Protein AF-A0A8S3QNL4-F1 (afdb_monomer)

Organism: Mytilus edulis (NCBI:txid6550)

Sequence (209 aa):
MQGTHIPGYERLGTTCQPNDDDDPDFLAEEILPTELISPKSIQLNLSSTSKSHRRCTVCQKNSSNRHRQVVVPHEARTQAFIDKCIVIPANSRCCPNHLLGNYFTQESISKIPEVNNTTLFNRSDITDLLDRVRGTLTLNGKLNFDCAHSLSEEDYQRLTGLTRNQFEAVANTVTDLRKSEIRSVKTCLAILLVKLRTGLSNSILATCC

Structure (mmCIF, N/CA/C/O backbone):
data_AF-A0A8S3QNL4-F1
#
_entry.id   AF-A0A8S3QNL4-F1
#
loop_
_atom_site.group_PDB
_atom_site.id
_atom_site.type_symbol
_atom_site.label_atom_id
_atom_site.label_alt_id
_atom_site.label_comp_id
_atom_site.label_asym_id
_atom_site.label_entity_id
_atom_site.label_seq_id
_atom_site.pdbx_PDB_ins_code
_atom_site.Cartn_x
_atom_site.Cartn_y
_atom_site.Cartn_z
_atom_site.occupancy
_atom_site.B_iso_or_equiv
_atom_site.auth_seq_id
_atom_site.auth_comp_id
_atom_site.auth_asym_id
_atom_site.auth_atom_id
_atom_site.pdbx_PDB_model_num
ATOM 1 N N . MET A 1 1 ? -60.052 28.608 -1.836 1.00 40.47 1 MET A N 1
ATOM 2 C CA . MET A 1 1 ? -58.725 29.186 -1.542 1.00 40.47 1 MET A CA 1
ATOM 3 C C . MET A 1 1 ? -58.035 29.423 -2.868 1.00 40.47 1 MET A C 1
ATOM 5 O O . MET A 1 1 ? -57.989 28.510 -3.681 1.00 40.47 1 MET A O 1
ATOM 9 N N . GLN A 1 2 ? -57.694 30.686 -3.117 1.00 32.19 2 GLN A N 1
ATOM 10 C CA . GLN A 1 2 ? -57.302 31.235 -4.411 1.00 32.19 2 GLN A CA 1
ATOM 11 C C . GLN A 1 2 ? -56.001 30.635 -4.957 1.00 32.19 2 GLN A C 1
ATOM 13 O O . GLN A 1 2 ? -55.010 30.541 -4.239 1.00 32.19 2 GLN A O 1
ATOM 18 N N . GLY A 1 3 ? -56.013 30.323 -6.254 1.00 31.44 3 GLY A N 1
ATOM 19 C CA . GLY A 1 3 ? -54.834 30.323 -7.112 1.00 31.44 3 GLY A CA 1
ATOM 20 C C . GLY A 1 3 ? -54.895 31.544 -8.033 1.00 31.44 3 GLY A C 1
ATOM 21 O O . GLY A 1 3 ? -55.807 31.674 -8.843 1.00 31.44 3 GLY A O 1
ATOM 22 N N . THR A 1 4 ? -53.928 32.438 -7.874 1.00 34.25 4 THR A N 1
ATOM 23 C CA . THR A 1 4 ? -53.529 33.538 -8.770 1.00 34.25 4 THR A CA 1
ATOM 24 C C . THR A 1 4 ? -52.009 33.372 -8.893 1.00 34.25 4 THR A C 1
ATOM 26 O O . THR A 1 4 ? -51.382 33.021 -7.902 1.00 34.25 4 THR A O 1
ATOM 29 N N . HIS A 1 5 ? -51.298 33.556 -9.998 1.00 31.92 5 HIS A N 1
ATOM 30 C CA . HIS A 1 5 ? -51.435 34.482 -11.109 1.00 31.92 5 HIS A CA 1
ATOM 31 C C . HIS A 1 5 ? -50.382 34.048 -12.153 1.00 31.92 5 HIS A C 1
ATOM 33 O O . HIS A 1 5 ? -49.293 33.618 -11.774 1.00 31.92 5 HIS A O 1
ATOM 39 N N . ILE A 1 6 ? -50.678 34.187 -13.443 1.00 42.59 6 ILE A N 1
ATOM 40 C CA . ILE A 1 6 ? -49.699 34.110 -14.544 1.00 42.59 6 ILE A CA 1
ATOM 41 C C . ILE A 1 6 ? -49.287 35.554 -14.881 1.00 42.59 6 ILE A C 1
ATOM 43 O O . ILE A 1 6 ? -50.124 36.450 -14.769 1.00 42.59 6 ILE A O 1
ATOM 47 N N . PRO A 1 7 ? -48.061 35.816 -15.344 1.00 44.31 7 PRO A N 1
ATOM 48 C CA . PRO A 1 7 ? -47.923 36.712 -16.496 1.00 44.31 7 PRO A CA 1
ATOM 49 C C . PRO A 1 7 ? -47.015 36.037 -17.541 1.00 44.31 7 PRO A C 1
ATOM 51 O O . PRO A 1 7 ? -46.014 35.427 -17.194 1.00 44.31 7 PRO A O 1
ATOM 54 N N . GLY A 1 8 ? -47.329 35.981 -18.833 1.00 33.44 8 GLY A N 1
ATOM 55 C CA . GLY A 1 8 ? -47.994 36.983 -19.652 1.00 33.44 8 GLY A CA 1
ATOM 56 C C . GLY A 1 8 ? -46.923 37.744 -20.432 1.00 33.44 8 GLY A C 1
ATOM 57 O O . GLY A 1 8 ? -46.406 38.725 -19.917 1.00 33.44 8 GLY A O 1
ATOM 58 N N . TYR A 1 9 ? -46.597 37.288 -21.646 1.00 32.47 9 TYR A N 1
ATOM 59 C CA . TYR A 1 9 ? -45.968 38.117 -22.679 1.00 32.47 9 TYR A CA 1
ATOM 60 C C . TYR A 1 9 ? -46.271 37.565 -24.087 1.00 32.47 9 TYR A C 1
ATOM 62 O O . TYR A 1 9 ? -45.747 36.539 -24.508 1.00 32.47 9 TYR A O 1
ATOM 70 N N . GLU A 1 10 ? -47.242 38.240 -24.703 1.00 35.72 10 GLU A N 1
ATOM 71 C CA . GLU A 1 10 ? -47.389 38.678 -26.101 1.00 35.72 10 GLU A CA 1
ATOM 72 C C . GLU A 1 10 ? -47.184 37.727 -27.300 1.00 35.72 10 GLU A C 1
ATOM 74 O O . GLU A 1 10 ? -46.133 37.147 -27.551 1.00 35.72 10 GLU A O 1
ATOM 79 N N . ARG A 1 11 ? -48.244 37.690 -28.125 1.00 39.56 11 ARG A N 1
ATOM 80 C CA . ARG A 1 11 ? -48.267 37.236 -29.520 1.00 39.56 11 ARG A CA 1
ATOM 81 C C . ARG A 1 11 ? -47.809 38.374 -30.438 1.00 39.56 11 ARG A C 1
ATOM 83 O O . ARG A 1 11 ? -48.413 39.441 -30.401 1.00 39.56 11 ARG A O 1
ATOM 90 N N . LEU A 1 12 ? -46.932 38.074 -31.393 1.00 35.47 12 LEU A N 1
ATOM 91 C CA . LEU A 1 12 ? -47.064 38.601 -32.753 1.00 35.47 12 LEU A CA 1
ATOM 92 C C . LEU A 1 12 ? -47.301 37.414 -33.688 1.00 35.47 12 LEU A C 1
ATOM 94 O O . LEU A 1 12 ? -46.461 36.528 -33.810 1.00 35.47 12 LEU A O 1
ATOM 98 N N . GLY A 1 13 ? -48.472 37.381 -34.320 1.00 37.75 13 GLY A N 1
ATOM 99 C CA . GLY A 1 13 ? -48.670 36.585 -35.527 1.00 37.75 13 GLY A CA 1
ATOM 100 C C . GLY A 1 13 ? -48.216 37.385 -36.743 1.00 37.75 13 GLY A C 1
ATOM 101 O O . GLY A 1 13 ? -48.240 38.611 -36.681 1.00 37.75 13 GLY A O 1
ATOM 102 N N . THR A 1 14 ? -47.841 36.699 -37.826 1.00 33.44 14 THR A N 1
ATOM 103 C CA . THR A 1 14 ? -48.218 37.006 -39.223 1.00 33.44 14 THR A CA 1
ATOM 104 C C . THR A 1 14 ? -47.693 35.887 -40.143 1.00 33.44 14 THR A C 1
ATOM 106 O O . THR A 1 14 ? -46.494 35.703 -40.286 1.00 33.44 14 THR A O 1
ATOM 109 N N . THR A 1 15 ? -48.655 35.118 -40.669 1.00 35.84 15 THR A N 1
ATOM 110 C CA . THR A 1 15 ? -48.761 34.419 -41.973 1.00 35.84 15 THR A CA 1
ATOM 111 C C . THR A 1 15 ? -47.606 33.604 -42.577 1.00 35.84 15 THR A C 1
ATOM 113 O O . THR A 1 15 ? -46.517 34.099 -42.836 1.00 35.84 15 THR A O 1
ATOM 116 N N . CYS A 1 16 ? -47.961 32.372 -42.958 1.00 39.44 16 CYS A N 1
ATOM 117 C CA . CYS A 1 16 ? -47.242 31.459 -43.847 1.00 39.44 16 CYS A CA 1
ATOM 118 C C . CYS A 1 16 ? -47.103 32.006 -45.277 1.00 39.44 16 CYS A C 1
ATOM 120 O O . CYS A 1 16 ? -48.095 32.508 -45.796 1.00 39.44 16 CYS A O 1
ATOM 122 N N . GLN A 1 17 ? -45.974 31.738 -45.943 1.00 42.19 17 GLN A N 1
ATOM 123 C CA . GLN A 1 17 ? -45.917 31.163 -47.299 1.00 42.19 17 GLN A CA 1
ATOM 124 C C . GLN A 1 17 ? -44.588 30.393 -47.493 1.00 42.19 17 GLN A C 1
ATOM 126 O O . GLN A 1 17 ? -43.612 30.721 -46.818 1.00 42.19 17 GLN A O 1
ATOM 131 N N . PRO A 1 18 ? -44.573 29.341 -48.337 1.00 49.84 18 PRO A N 1
ATOM 132 C CA . PRO A 1 18 ? -43.425 28.464 -48.548 1.00 49.84 18 PRO A CA 1
ATOM 133 C C . PRO A 1 18 ? -42.517 29.038 -49.640 1.00 49.84 18 PRO A C 1
ATOM 135 O O . PRO A 1 18 ? -43.004 29.370 -50.718 1.00 49.84 18 PRO A O 1
ATOM 138 N N . ASN A 1 19 ? -41.217 29.128 -49.370 1.00 39.16 19 ASN A N 1
ATOM 139 C CA . ASN A 1 19 ? -40.228 29.323 -50.422 1.00 39.16 19 ASN A CA 1
ATOM 140 C C . ASN A 1 19 ? -39.482 28.003 -50.596 1.00 39.16 19 ASN A C 1
ATOM 142 O O . ASN A 1 19 ? -38.747 27.571 -49.708 1.00 39.16 19 ASN A O 1
ATOM 146 N N . ASP A 1 20 ? -39.777 27.364 -51.724 1.00 50.44 20 ASP A N 1
ATOM 147 C CA . ASP A 1 20 ? -38.944 26.362 -52.368 1.00 50.44 20 ASP A CA 1
ATOM 148 C C . ASP A 1 20 ? -37.652 27.056 -52.812 1.00 50.44 20 ASP A C 1
ATOM 150 O O . ASP A 1 20 ? -37.671 27.792 -53.792 1.00 50.44 20 ASP A O 1
ATOM 154 N N . ASP A 1 21 ? -36.553 26.854 -52.092 1.00 43.91 21 ASP A N 1
ATOM 155 C CA . ASP A 1 21 ? -35.215 27.231 -52.550 1.00 43.91 21 ASP A CA 1
ATOM 156 C C . ASP A 1 21 ? -34.217 26.176 -52.046 1.00 43.91 21 ASP A C 1
ATOM 158 O O . ASP A 1 21 ? -33.868 26.135 -50.869 1.00 43.91 21 ASP A O 1
ATOM 162 N N . ASP A 1 22 ? -33.851 25.284 -52.969 1.00 50.62 22 ASP A N 1
ATOM 163 C CA . ASP A 1 22 ? -32.594 24.535 -53.077 1.00 50.62 22 ASP A CA 1
ATOM 164 C C . ASP A 1 22 ? -31.816 24.258 -51.773 1.00 50.62 22 ASP A C 1
ATOM 166 O O . ASP A 1 22 ? -30.891 24.992 -51.420 1.00 50.62 22 ASP A O 1
ATOM 170 N N . ASP A 1 23 ? -32.093 23.123 -51.121 1.00 45.19 23 ASP A N 1
ATOM 171 C CA . ASP A 1 23 ? -31.130 22.516 -50.195 1.00 45.19 23 ASP A CA 1
ATOM 172 C C . ASP A 1 23 ? -30.100 21.723 -51.022 1.00 45.19 23 ASP A C 1
ATOM 174 O O . ASP A 1 23 ? -30.448 20.697 -51.622 1.00 45.19 23 ASP A O 1
ATOM 178 N N . PRO A 1 24 ? -28.830 22.165 -51.104 1.00 51.19 24 PRO A N 1
ATOM 179 C CA . PRO A 1 24 ? -27.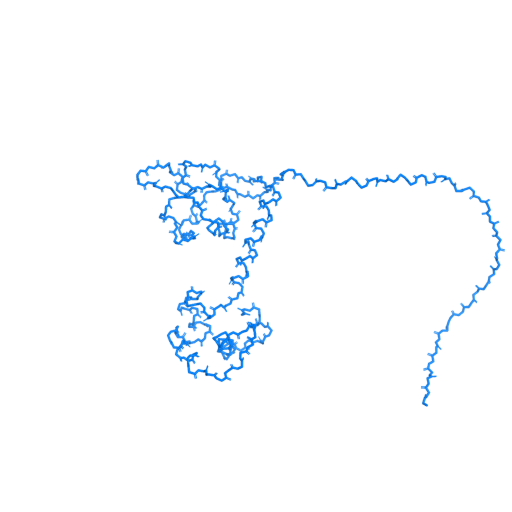796 21.366 -51.724 1.00 51.19 24 PRO A CA 1
ATOM 180 C C . PRO A 1 24 ? -27.553 20.175 -50.807 1.00 51.19 24 PRO A C 1
ATOM 182 O O . PRO A 1 24 ? -27.119 20.353 -49.674 1.00 51.19 24 PRO A O 1
ATOM 185 N N . ASP A 1 25 ? -27.867 18.992 -51.326 1.00 52.81 25 ASP A N 1
ATOM 186 C CA . ASP A 1 25 ? -27.491 17.658 -50.861 1.00 52.81 25 ASP A CA 1
ATOM 187 C C . ASP A 1 25 ? -26.350 17.685 -49.823 1.00 52.81 25 ASP A C 1
ATOM 189 O O . ASP A 1 25 ? -25.164 17.556 -50.146 1.00 52.81 25 ASP A O 1
ATOM 193 N N . PHE A 1 26 ? -26.698 17.908 -48.550 1.00 49.09 26 PHE A N 1
ATOM 194 C CA . PHE A 1 26 ? -25.776 17.703 -47.446 1.00 49.09 26 PHE A CA 1
ATOM 195 C C . PHE A 1 26 ? -25.742 16.198 -47.252 1.00 49.09 26 PHE A C 1
ATOM 197 O O . PHE A 1 26 ? -26.463 15.637 -46.425 1.00 49.09 26 PHE A O 1
ATOM 204 N N . LEU A 1 27 ? -24.922 15.541 -48.072 1.00 54.41 27 LEU A N 1
ATOM 205 C CA . LEU A 1 27 ? -24.462 14.191 -47.819 1.00 54.41 27 LEU A CA 1
ATOM 206 C C . LEU A 1 27 ? -23.763 14.228 -46.461 1.00 54.41 27 LEU A C 1
ATOM 208 O O . LEU A 1 27 ? -22.572 14.523 -46.356 1.00 54.41 27 LEU A O 1
ATOM 212 N N . ALA A 1 28 ? -24.528 13.976 -45.402 1.00 54.50 28 ALA A N 1
ATOM 213 C CA . ALA A 1 28 ? -23.973 13.579 -44.133 1.00 54.50 28 ALA A CA 1
ATOM 214 C C . ALA A 1 28 ? -23.225 12.278 -44.421 1.00 54.50 28 ALA A C 1
ATOM 216 O O . ALA A 1 28 ? -23.834 11.216 -44.534 1.00 54.50 28 ALA A O 1
ATOM 217 N N . GLU A 1 29 ? -21.909 12.370 -44.615 1.00 58.84 29 GLU A N 1
ATOM 218 C CA . GLU A 1 29 ? -21.047 11.206 -44.508 1.00 58.84 29 GLU A CA 1
ATOM 219 C C . GLU A 1 29 ? -21.348 10.594 -43.141 1.00 58.84 29 GLU A C 1
ATOM 221 O O . GLU A 1 29 ? -21.004 11.153 -42.096 1.00 58.84 29 GLU A O 1
ATOM 226 N N . GLU A 1 30 ? -22.056 9.464 -43.141 1.00 56.66 30 GLU A N 1
ATOM 227 C CA . GLU A 1 30 ? -22.114 8.585 -41.988 1.00 56.66 30 GLU A CA 1
ATOM 228 C C . GLU A 1 30 ? -20.671 8.178 -41.697 1.00 56.66 30 GLU A C 1
ATOM 230 O O . GLU A 1 30 ? -20.122 7.250 -42.294 1.00 56.66 30 GLU A O 1
ATOM 235 N N . ILE A 1 31 ? -20.022 8.909 -40.789 1.00 61.47 31 ILE A N 1
ATOM 236 C CA . ILE A 1 31 ? -18.773 8.476 -40.184 1.00 61.47 31 ILE A CA 1
ATOM 237 C C . ILE A 1 31 ? -19.146 7.229 -39.390 1.00 61.47 31 ILE A C 1
ATOM 239 O O . ILE A 1 31 ? -19.596 7.310 -38.244 1.00 61.47 31 ILE A O 1
ATOM 243 N N . LEU A 1 32 ? -19.002 6.068 -40.032 1.00 60.31 32 LEU A N 1
ATOM 244 C CA . LEU A 1 32 ? -19.075 4.768 -39.386 1.00 60.31 32 LEU A CA 1
ATOM 245 C C . LEU A 1 32 ? -18.218 4.869 -38.116 1.00 60.31 32 LEU A C 1
ATOM 247 O O . LEU A 1 32 ? -17.063 5.302 -38.235 1.00 60.31 32 LEU A O 1
ATOM 251 N N . PRO A 1 33 ? -18.733 4.532 -36.916 1.00 57.22 33 PRO A N 1
ATOM 252 C CA . PRO A 1 33 ? -17.941 4.613 -35.703 1.00 57.22 33 PRO A CA 1
ATOM 253 C C . PRO A 1 33 ? -16.702 3.759 -35.925 1.00 57.22 33 PRO A C 1
ATOM 255 O O . PRO A 1 33 ? -16.772 2.531 -35.962 1.00 57.22 33 PRO A O 1
ATOM 258 N N . THR A 1 34 ? -15.561 4.410 -36.145 1.00 61.12 34 THR A N 1
ATOM 259 C CA . THR A 1 34 ? -14.287 3.717 -36.116 1.00 61.12 34 THR A CA 1
ATOM 260 C C . THR A 1 34 ? -14.155 3.322 -34.662 1.00 61.12 34 THR A C 1
ATOM 262 O O . THR A 1 34 ? -13.862 4.174 -33.824 1.00 61.12 34 THR A O 1
ATOM 265 N N . GLU A 1 35 ? -14.519 2.073 -34.360 1.00 65.31 35 GLU A N 1
ATOM 266 C CA . GLU A 1 35 ? -14.339 1.443 -33.059 1.00 65.31 35 GLU A CA 1
ATOM 267 C C . GLU A 1 35 ? -13.009 1.950 -32.500 1.00 65.31 35 GLU A C 1
ATOM 269 O O . GLU A 1 35 ? -11.951 1.732 -33.098 1.00 65.31 35 GLU A O 1
ATOM 274 N N . LEU A 1 36 ? -13.065 2.728 -31.418 1.00 68.62 36 LEU A N 1
ATOM 275 C CA . LEU A 1 36 ? -11.877 3.292 -30.792 1.00 68.62 36 LEU A CA 1
ATOM 276 C C . LEU A 1 36 ? -11.114 2.134 -30.144 1.00 68.62 36 LEU A C 1
ATOM 278 O O . LEU A 1 36 ? -11.275 1.829 -28.963 1.00 68.62 36 LEU A O 1
ATOM 282 N N . ILE A 1 37 ? -10.308 1.438 -30.943 1.00 79.31 37 ILE A N 1
ATOM 283 C CA . ILE A 1 37 ? -9.516 0.302 -30.491 1.00 79.31 37 ILE A CA 1
ATOM 284 C C . ILE A 1 37 ? -8.364 0.859 -29.661 1.00 79.31 37 ILE A C 1
ATOM 286 O O . ILE A 1 37 ? -7.475 1.547 -30.169 1.00 79.31 37 ILE A O 1
ATOM 290 N N . SER A 1 38 ? -8.364 0.547 -28.364 1.00 77.81 38 SER A N 1
ATOM 291 C CA . SER A 1 38 ? -7.250 0.899 -27.488 1.00 77.81 38 SER A CA 1
ATOM 292 C C . SER A 1 38 ? -5.950 0.287 -28.030 1.00 77.81 38 SER A C 1
ATOM 294 O O . SER A 1 38 ? -5.939 -0.911 -28.344 1.00 77.81 38 SER A O 1
ATOM 296 N N . PRO A 1 39 ? -4.847 1.048 -28.111 1.00 86.94 39 PRO A N 1
ATOM 297 C CA . PRO A 1 39 ? -3.573 0.522 -28.585 1.00 86.94 39 PRO A CA 1
ATOM 298 C C . PRO A 1 39 ? -3.098 -0.648 -27.711 1.00 86.94 39 PRO A C 1
ATOM 300 O O . PRO A 1 39 ? -3.375 -0.702 -26.512 1.00 86.94 39 PRO A O 1
ATOM 303 N N . LYS A 1 40 ? -2.337 -1.581 -28.303 1.00 90.62 40 LYS A N 1
ATOM 304 C CA . LYS A 1 40 ? -1.819 -2.779 -27.604 1.00 90.62 40 LYS A CA 1
ATOM 305 C C . LYS A 1 40 ? -1.015 -2.429 -26.346 1.00 90.62 40 LYS A C 1
ATOM 307 O O . LYS A 1 40 ? -1.065 -3.154 -25.355 1.00 90.62 40 LYS A O 1
ATOM 312 N N . SER A 1 41 ? -0.273 -1.328 -26.398 1.00 93.44 41 SER A N 1
ATOM 313 C CA . SER A 1 41 ? 0.449 -0.764 -25.264 1.00 93.44 41 SER A CA 1
ATOM 314 C C . SER A 1 41 ? 0.658 0.731 -25.459 1.00 93.44 41 SER A C 1
ATOM 316 O O . SER A 1 41 ? 0.858 1.177 -26.589 1.00 93.44 41 SER A O 1
ATOM 318 N N . ILE A 1 42 ? 0.693 1.476 -24.362 1.00 93.38 42 ILE A N 1
ATOM 319 C CA . ILE A 1 42 ? 1.085 2.883 -24.317 1.00 93.38 42 ILE A CA 1
ATOM 320 C C . ILE A 1 42 ? 2.391 3.034 -23.538 1.00 93.38 42 ILE A C 1
ATOM 322 O O . ILE A 1 42 ? 2.681 2.256 -22.628 1.00 93.38 42 ILE A O 1
ATOM 326 N N . GLN A 1 43 ? 3.183 4.040 -23.892 1.00 94.69 43 GLN A N 1
ATOM 327 C CA . GLN A 1 43 ? 4.378 4.415 -23.148 1.00 94.69 43 GLN A CA 1
ATOM 328 C C . GLN A 1 43 ? 4.034 5.558 -22.195 1.00 94.69 43 GLN A C 1
ATOM 330 O O . GLN A 1 43 ? 3.527 6.591 -22.624 1.00 94.69 43 GLN A O 1
ATOM 335 N N . LEU A 1 44 ? 4.317 5.372 -20.909 1.00 93.19 44 LEU A N 1
ATOM 336 C CA . LEU A 1 44 ? 4.123 6.381 -19.871 1.00 93.19 44 LEU A CA 1
ATOM 337 C C . LEU A 1 44 ? 5.477 6.851 -19.330 1.00 93.19 44 LEU A C 1
ATOM 339 O O . LEU A 1 44 ? 6.419 6.059 -19.226 1.00 93.19 44 LEU A O 1
ATOM 343 N N . ASN A 1 45 ? 5.551 8.123 -18.936 1.00 94.12 45 ASN A N 1
ATOM 344 C CA . ASN A 1 45 ? 6.715 8.735 -18.281 1.00 94.12 45 ASN A CA 1
ATOM 345 C C . ASN A 1 45 ? 6.756 8.362 -16.793 1.00 94.12 45 ASN A C 1
ATOM 347 O O . ASN A 1 45 ? 6.647 9.212 -15.915 1.00 94.12 45 ASN A O 1
ATOM 351 N N . LEU A 1 46 ? 6.832 7.061 -16.528 1.00 93.50 46 LEU A N 1
ATOM 352 C CA . LEU A 1 46 ? 6.953 6.494 -15.194 1.00 93.50 46 LEU A CA 1
ATOM 353 C C . LEU A 1 46 ? 8.279 5.754 -15.107 1.00 93.50 46 LEU A C 1
ATOM 355 O O . LEU A 1 46 ? 8.543 4.864 -15.930 1.00 93.50 46 LEU A O 1
ATOM 359 N N . SER A 1 47 ? 9.080 6.103 -14.100 1.00 95.25 47 SER A N 1
ATOM 360 C CA . SER A 1 47 ? 10.341 5.428 -13.827 1.00 95.25 47 SER A CA 1
ATOM 361 C C . SER A 1 47 ? 10.098 3.954 -13.513 1.00 95.25 47 SER A C 1
ATOM 363 O O . SER A 1 47 ? 9.151 3.593 -12.812 1.00 95.25 47 SER A O 1
ATOM 365 N N . SER A 1 48 ? 10.956 3.074 -14.019 1.00 95.56 48 SER A N 1
ATOM 366 C CA . SER A 1 48 ? 10.889 1.647 -13.723 1.00 95.56 48 SER A CA 1
ATOM 367 C C . SER A 1 48 ? 12.239 1.023 -13.451 1.00 95.56 48 SER A C 1
ATOM 369 O O . SER A 1 48 ? 13.301 1.492 -13.865 1.00 95.56 48 SER A O 1
ATOM 371 N N . THR A 1 49 ? 12.174 -0.104 -12.758 1.00 95.31 49 THR A N 1
ATOM 372 C CA . THR A 1 49 ? 13.324 -0.980 -12.556 1.00 95.31 49 THR A CA 1
ATOM 373 C C . THR A 1 49 ? 13.579 -1.841 -13.797 1.00 95.31 49 THR A C 1
ATOM 375 O O . THR A 1 49 ? 12.716 -2.016 -14.662 1.00 95.31 49 THR A O 1
ATOM 378 N N . SER A 1 50 ? 14.775 -2.425 -13.900 1.00 89.50 50 SER A N 1
ATOM 379 C CA . SER A 1 50 ? 15.092 -3.324 -15.015 1.00 89.50 50 SER A CA 1
ATOM 380 C C . SER A 1 50 ? 14.215 -4.583 -14.997 1.00 89.50 50 SER A C 1
ATOM 382 O O . SER A 1 50 ? 14.102 -5.234 -13.956 1.00 89.50 50 SER A O 1
ATOM 384 N N . LYS A 1 51 ? 13.712 -5.010 -16.163 1.00 85.56 51 LYS A N 1
ATOM 385 C CA . LYS A 1 51 ? 13.055 -6.315 -16.360 1.00 85.56 51 LYS A CA 1
ATOM 386 C C . LYS A 1 51 ? 14.092 -7.447 -16.338 1.00 85.56 51 LYS A C 1
ATOM 388 O O . LYS A 1 51 ? 14.478 -7.971 -17.378 1.00 85.56 51 LYS A O 1
ATOM 393 N N . SER A 1 52 ? 14.591 -7.807 -15.157 1.00 83.94 52 SER A N 1
ATOM 394 C CA . SER A 1 52 ? 15.541 -8.913 -14.987 1.00 83.94 52 SER A CA 1
ATOM 395 C C . SER A 1 52 ? 14.981 -9.988 -14.067 1.00 83.94 52 SER A C 1
ATOM 397 O O . SER A 1 52 ? 14.517 -9.702 -12.968 1.00 83.94 52 SER A O 1
ATOM 399 N N . HIS A 1 53 ? 15.093 -11.244 -14.500 1.00 83.75 53 HIS A N 1
ATOM 400 C CA . HIS A 1 53 ? 14.781 -12.421 -13.685 1.00 83.75 53 HIS A CA 1
ATOM 401 C C . HIS A 1 53 ? 16.020 -13.001 -12.976 1.00 83.75 53 HIS A C 1
ATOM 403 O O . HIS A 1 53 ? 15.905 -14.019 -12.299 1.00 83.75 53 HIS A O 1
ATOM 409 N N . ARG A 1 54 ? 17.208 -12.400 -13.166 1.00 86.81 54 ARG A N 1
ATOM 410 C CA . ARG A 1 54 ? 18.492 -12.894 -12.623 1.00 86.81 54 ARG A CA 1
ATOM 411 C C . ARG A 1 54 ? 19.086 -11.996 -11.545 1.00 86.81 54 ARG A C 1
ATOM 413 O O . ARG A 1 54 ? 19.918 -12.459 -10.763 1.00 86.81 54 ARG A O 1
ATOM 420 N N . ARG A 1 55 ? 18.689 -10.722 -11.511 1.00 91.88 55 ARG A N 1
ATOM 421 C CA . ARG A 1 55 ? 19.191 -9.709 -10.577 1.00 91.88 55 ARG A CA 1
ATOM 422 C C . ARG A 1 55 ? 18.114 -9.288 -9.600 1.00 91.88 55 ARG A C 1
ATOM 424 O O . ARG A 1 55 ? 16.950 -9.165 -9.965 1.00 91.88 55 ARG A O 1
ATOM 431 N N . CYS A 1 56 ? 18.536 -9.020 -8.372 1.00 95.25 56 CYS A N 1
ATOM 432 C CA . CYS A 1 56 ? 17.672 -8.422 -7.374 1.00 95.25 56 CYS A CA 1
ATOM 433 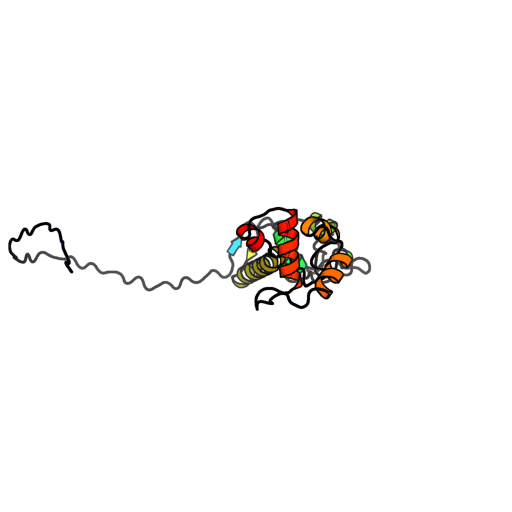C C . CYS A 1 56 ? 17.306 -6.986 -7.776 1.00 95.25 56 CYS A C 1
ATOM 435 O O . CYS A 1 56 ? 18.193 -6.172 -8.003 1.00 95.25 56 CYS A O 1
ATOM 437 N N . THR A 1 57 ? 16.018 -6.649 -7.768 1.00 95.88 57 THR A N 1
ATOM 438 C CA . THR A 1 57 ? 15.515 -5.301 -8.059 1.00 95.88 57 THR A CA 1
ATOM 439 C C . THR A 1 57 ? 16.095 -4.227 -7.135 1.00 95.88 57 THR A C 1
ATOM 441 O O . THR A 1 57 ? 16.301 -3.110 -7.585 1.00 95.88 57 THR A O 1
ATOM 444 N N . VAL A 1 58 ? 16.406 -4.567 -5.880 1.00 95.94 58 VAL A N 1
ATOM 445 C CA . VAL A 1 58 ? 16.935 -3.630 -4.875 1.00 95.94 58 VAL A CA 1
ATOM 446 C C . VAL A 1 58 ? 18.464 -3.558 -4.934 1.00 95.94 58 VAL A C 1
ATOM 448 O O . VAL A 1 58 ? 19.023 -2.549 -5.337 1.00 95.94 58 VAL A O 1
ATOM 451 N N . CYS A 1 59 ? 19.173 -4.638 -4.583 1.00 94.31 59 CYS A N 1
ATOM 452 C CA . CYS A 1 59 ? 20.640 -4.611 -4.500 1.00 94.31 59 CYS A CA 1
ATOM 453 C C . CYS A 1 59 ? 21.374 -4.892 -5.822 1.00 94.31 59 CYS A C 1
ATOM 455 O O . CYS A 1 59 ? 22.602 -4.898 -5.832 1.00 94.31 59 CYS A O 1
ATOM 457 N N . GLN A 1 60 ? 20.661 -5.183 -6.916 1.00 93.00 60 GLN A N 1
ATOM 458 C CA . GLN A 1 60 ? 21.212 -5.453 -8.257 1.00 93.00 60 GLN A CA 1
ATOM 459 C C . GLN A 1 60 ? 22.191 -6.637 -8.355 1.00 93.00 60 GLN A C 1
ATOM 461 O O . GLN A 1 60 ? 22.792 -6.873 -9.404 1.00 93.00 60 GLN A O 1
ATOM 466 N N . LYS A 1 61 ? 22.310 -7.448 -7.298 1.00 92.69 61 LYS A N 1
ATOM 467 C CA . LYS A 1 61 ? 23.161 -8.643 -7.276 1.00 92.69 61 LYS A CA 1
ATOM 468 C C . LYS A 1 61 ? 22.490 -9.833 -7.963 1.00 92.69 61 LYS A C 1
ATOM 470 O O . LYS A 1 61 ? 21.277 -10.035 -7.845 1.00 92.69 61 LYS A O 1
ATOM 475 N N . ASN A 1 62 ? 23.301 -10.631 -8.656 1.00 91.69 62 ASN A N 1
ATOM 476 C CA . ASN A 1 62 ? 22.876 -11.879 -9.288 1.00 91.69 62 ASN A CA 1
ATOM 477 C C . ASN A 1 62 ? 22.501 -12.943 -8.251 1.00 91.69 62 ASN A C 1
ATOM 479 O O . ASN A 1 62 ? 22.996 -12.932 -7.119 1.00 91.69 62 ASN A O 1
ATOM 483 N N . SER A 1 63 ? 21.649 -13.887 -8.659 1.00 88.25 63 SER A N 1
ATOM 484 C CA . SER A 1 63 ? 21.282 -15.008 -7.799 1.00 88.25 63 SER A CA 1
ATOM 485 C C . SER A 1 63 ? 22.507 -15.859 -7.454 1.00 88.25 63 SER A C 1
ATOM 487 O O . SER A 1 63 ? 23.279 -16.254 -8.323 1.00 88.25 63 SER A O 1
ATOM 489 N N . SER A 1 64 ? 22.698 -16.100 -6.163 1.00 86.62 64 SER A N 1
ATOM 490 C CA . SER A 1 64 ? 23.760 -16.935 -5.594 1.00 86.62 64 SER A CA 1
ATOM 491 C C . SER A 1 64 ? 23.289 -17.479 -4.244 1.00 86.62 64 SER A C 1
ATOM 493 O O . SER A 1 64 ? 22.253 -17.041 -3.745 1.00 86.62 64 SER A O 1
ATOM 495 N N . ASN A 1 65 ? 24.052 -18.369 -3.601 1.00 80.31 65 ASN A N 1
ATOM 496 C CA . ASN A 1 65 ? 23.687 -18.899 -2.277 1.00 80.31 65 ASN A CA 1
ATOM 497 C C . ASN A 1 65 ? 23.442 -17.795 -1.228 1.00 80.31 65 ASN A C 1
ATOM 499 O O . ASN A 1 65 ? 22.526 -17.911 -0.421 1.00 80.31 65 ASN A O 1
ATOM 503 N N . ARG A 1 66 ? 24.203 -16.689 -1.270 1.00 81.56 66 ARG A N 1
ATOM 504 C CA . ARG A 1 66 ? 24.006 -15.525 -0.378 1.00 81.56 66 ARG A CA 1
ATOM 505 C C . ARG A 1 66 ? 22.939 -14.536 -0.859 1.00 81.56 66 ARG A C 1
ATOM 507 O O . ARG A 1 66 ? 22.476 -13.713 -0.080 1.00 81.56 66 ARG A O 1
ATOM 514 N N . HIS A 1 67 ? 22.545 -14.618 -2.126 1.00 86.12 67 HIS A N 1
ATOM 515 C CA . HIS A 1 67 ? 21.537 -13.763 -2.752 1.00 86.12 67 HIS A CA 1
ATOM 516 C C . HIS A 1 67 ? 20.455 -14.632 -3.388 1.00 86.12 67 HIS A C 1
ATOM 518 O O . HIS A 1 67 ? 20.207 -14.573 -4.597 1.00 86.12 67 HIS A O 1
ATOM 524 N N . ARG A 1 68 ? 19.827 -15.485 -2.568 1.00 91.19 68 ARG A N 1
ATOM 525 C CA . ARG A 1 68 ? 18.619 -16.197 -2.987 1.00 91.19 68 ARG A CA 1
ATOM 526 C C . ARG A 1 68 ? 17.578 -15.158 -3.382 1.00 91.19 68 ARG A C 1
ATOM 528 O O . ARG A 1 68 ? 17.466 -14.122 -2.736 1.00 91.19 68 ARG A O 1
ATOM 535 N N . GLN A 1 69 ? 16.839 -15.431 -4.445 1.00 92.62 69 GLN A N 1
ATOM 536 C CA . GLN A 1 69 ? 15.865 -14.500 -4.991 1.00 92.62 69 GLN A CA 1
ATOM 537 C C . GLN A 1 69 ? 14.460 -15.084 -4.909 1.00 92.62 69 GLN A C 1
ATOM 539 O O . GLN A 1 69 ? 14.246 -16.253 -5.232 1.00 92.62 69 GLN A O 1
ATOM 544 N N . VAL A 1 70 ? 13.514 -14.245 -4.514 1.00 94.56 70 VAL A N 1
ATOM 545 C CA . VAL A 1 70 ? 12.074 -14.503 -4.545 1.00 94.56 70 VAL A CA 1
ATOM 546 C C . VAL A 1 70 ? 11.420 -13.521 -5.505 1.00 94.56 70 VAL A C 1
ATOM 548 O O . VAL A 1 70 ? 11.982 -12.463 -5.789 1.00 94.56 70 VAL A O 1
ATOM 551 N N . VAL A 1 71 ? 10.258 -13.877 -6.044 1.00 96.00 71 VAL A N 1
ATOM 552 C CA . VAL A 1 71 ? 9.464 -12.936 -6.842 1.00 96.00 71 VAL A CA 1
ATOM 553 C C . VAL A 1 71 ? 8.981 -11.821 -5.922 1.00 96.00 71 VAL A C 1
ATOM 555 O O . VAL A 1 71 ? 8.544 -12.096 -4.808 1.00 96.00 71 VAL A O 1
ATOM 558 N N . VAL A 1 72 ? 9.082 -10.572 -6.376 1.00 96.50 72 VAL A N 1
ATOM 559 C CA . VAL A 1 72 ? 8.595 -9.420 -5.613 1.00 96.50 72 VAL A CA 1
ATOM 560 C C . VAL A 1 72 ? 7.067 -9.531 -5.479 1.00 96.50 72 VAL A C 1
ATOM 562 O O . VAL A 1 72 ? 6.382 -9.558 -6.511 1.00 96.50 72 VAL A O 1
ATOM 565 N N . PRO A 1 73 ? 6.520 -9.578 -4.249 1.00 96.06 73 PRO A N 1
ATOM 566 C CA . PRO A 1 73 ? 5.077 -9.621 -4.020 1.00 96.06 73 PRO A CA 1
ATOM 567 C C . PRO A 1 73 ? 4.351 -8.429 -4.651 1.00 96.06 73 PRO A C 1
ATOM 569 O O . PRO A 1 73 ? 4.937 -7.373 -4.894 1.00 96.06 73 PRO A O 1
ATOM 572 N N . HIS A 1 74 ? 3.064 -8.583 -4.958 1.00 94.62 74 HIS A N 1
ATOM 573 C CA . HIS A 1 74 ? 2.299 -7.508 -5.596 1.00 94.62 74 HIS A CA 1
ATOM 574 C C . HIS A 1 74 ? 2.106 -6.299 -4.669 1.00 94.62 74 HIS A C 1
ATOM 576 O O . HIS A 1 74 ? 2.090 -5.164 -5.146 1.00 94.62 74 HIS A O 1
ATOM 582 N N . GLU A 1 75 ? 2.040 -6.536 -3.364 1.00 94.12 75 GLU A N 1
ATOM 583 C CA . GLU A 1 75 ? 1.952 -5.530 -2.313 1.00 94.12 75 GLU A CA 1
ATOM 584 C C . GLU A 1 75 ? 3.219 -4.671 -2.299 1.00 94.12 75 GLU A C 1
ATOM 586 O O . GLU A 1 75 ? 3.131 -3.460 -2.469 1.00 94.12 75 GLU A O 1
ATOM 591 N N . ALA A 1 76 ? 4.403 -5.291 -2.253 1.00 96.06 76 ALA A N 1
ATOM 592 C CA . ALA A 1 76 ? 5.691 -4.603 -2.368 1.00 96.06 76 ALA A CA 1
ATOM 593 C C . ALA A 1 76 ? 5.838 -3.802 -3.678 1.00 96.06 76 ALA A C 1
ATOM 595 O O . ALA A 1 76 ? 6.377 -2.695 -3.674 1.00 96.06 76 ALA A O 1
ATOM 596 N N . ARG A 1 77 ? 5.345 -4.323 -4.813 1.00 96.50 77 ARG A N 1
ATOM 597 C CA . ARG A 1 77 ? 5.343 -3.575 -6.088 1.00 96.50 77 ARG A CA 1
ATOM 598 C C . ARG A 1 77 ? 4.433 -2.348 -6.033 1.00 96.50 77 ARG A C 1
ATOM 600 O O . ARG A 1 77 ? 4.801 -1.299 -6.548 1.00 96.50 77 ARG A O 1
ATOM 607 N N . THR A 1 78 ? 3.263 -2.484 -5.413 1.00 95.19 78 THR A N 1
ATOM 608 C CA . THR A 1 78 ? 2.295 -1.388 -5.252 1.00 95.19 78 THR A CA 1
ATOM 609 C C . THR A 1 78 ? 2.826 -0.337 -4.281 1.00 95.19 78 THR A C 1
ATOM 611 O O . THR A 1 78 ? 2.746 0.849 -4.575 1.00 95.19 78 THR A O 1
ATOM 614 N N . GLN A 1 79 ? 3.460 -0.764 -3.188 1.00 94.75 79 GLN A N 1
ATOM 615 C CA . GLN A 1 79 ? 4.145 0.108 -2.236 1.00 94.75 79 GLN A CA 1
ATOM 616 C C . GLN A 1 79 ? 5.238 0.941 -2.919 1.00 94.75 79 GLN A C 1
ATOM 618 O O . GLN A 1 79 ? 5.262 2.154 -2.768 1.00 94.75 79 GLN A O 1
ATOM 623 N N . ALA A 1 80 ? 6.103 0.323 -3.732 1.00 95.88 80 ALA A N 1
ATOM 624 C CA . ALA A 1 80 ? 7.131 1.054 -4.480 1.00 95.88 80 ALA A CA 1
ATOM 625 C C . ALA A 1 80 ? 6.536 2.114 -5.427 1.00 95.88 80 ALA A C 1
ATOM 627 O O . ALA A 1 80 ? 7.104 3.197 -5.583 1.00 95.88 80 ALA A O 1
ATOM 628 N N . PHE A 1 81 ? 5.377 1.830 -6.026 1.00 96.12 81 PHE A N 1
ATOM 629 C CA . PHE A 1 81 ? 4.673 2.801 -6.855 1.00 96.12 81 PHE A CA 1
ATOM 630 C C . PHE A 1 81 ? 4.077 3.948 -6.028 1.00 96.12 81 PHE A C 1
ATOM 632 O O . PHE A 1 81 ? 4.243 5.103 -6.400 1.00 96.12 81 PHE A O 1
ATOM 639 N N . ILE A 1 82 ? 3.435 3.660 -4.896 1.00 92.88 82 ILE A N 1
ATOM 640 C CA . ILE A 1 82 ? 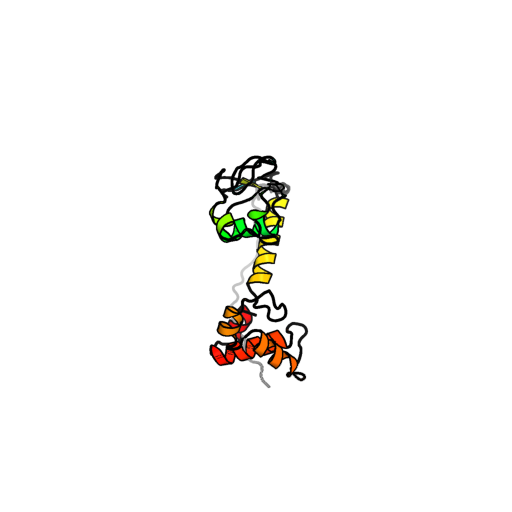2.825 4.687 -4.036 1.00 92.88 82 ILE A CA 1
ATOM 641 C C . ILE A 1 82 ? 3.895 5.575 -3.382 1.00 92.88 82 ILE A C 1
ATOM 643 O O . ILE A 1 82 ? 3.779 6.797 -3.419 1.00 92.88 82 ILE A O 1
ATOM 647 N N . ASP A 1 83 ? 4.956 4.979 -2.838 1.00 90.56 83 ASP A N 1
ATOM 648 C CA . ASP A 1 83 ? 5.942 5.694 -2.017 1.00 90.56 83 ASP A CA 1
ATOM 649 C C . ASP A 1 83 ? 7.015 6.406 -2.857 1.00 90.56 83 ASP A C 1
ATOM 651 O O . ASP A 1 83 ? 7.625 7.377 -2.402 1.00 90.56 83 ASP A O 1
ATOM 655 N N . LYS A 1 84 ? 7.306 5.894 -4.063 1.00 91.75 84 LYS A N 1
ATOM 656 C CA . LYS A 1 84 ? 8.409 6.375 -4.915 1.00 91.75 84 LYS A CA 1
ATOM 657 C C . LYS A 1 84 ? 8.026 6.651 -6.365 1.00 91.75 84 LYS A C 1
ATOM 659 O O . LYS A 1 84 ? 8.874 7.128 -7.107 1.00 91.75 84 LYS A O 1
ATOM 664 N N . CYS A 1 85 ? 6.794 6.369 -6.788 1.00 93.25 85 CYS A N 1
ATOM 665 C CA . CYS A 1 85 ? 6.394 6.437 -8.198 1.00 93.25 85 CYS A CA 1
ATOM 666 C C . CYS A 1 85 ? 7.258 5.541 -9.115 1.00 93.25 85 CYS A C 1
ATOM 668 O O . CYS A 1 85 ? 7.416 5.811 -10.305 1.00 93.25 85 CYS A O 1
ATOM 670 N N . ILE A 1 86 ? 7.820 4.450 -8.573 1.00 95.69 86 ILE A N 1
ATOM 671 C CA . ILE A 1 86 ? 8.658 3.514 -9.333 1.00 95.69 86 ILE A CA 1
ATOM 672 C C . ILE A 1 86 ? 7.863 2.259 -9.673 1.00 95.69 86 ILE A C 1
ATOM 674 O O . ILE A 1 86 ? 7.360 1.547 -8.803 1.00 95.69 86 ILE A O 1
ATOM 678 N N . VAL A 1 87 ? 7.820 1.929 -10.961 1.00 96.38 87 VAL A N 1
ATOM 679 C CA . VAL A 1 87 ? 7.179 0.719 -11.464 1.00 96.38 87 VAL A CA 1
ATOM 680 C C . VAL A 1 87 ? 8.148 -0.458 -11.380 1.00 96.38 87 VAL A C 1
ATOM 682 O O . VAL A 1 87 ? 9.234 -0.474 -11.971 1.00 96.38 87 VAL A O 1
ATOM 685 N N . ILE A 1 88 ? 7.729 -1.503 -10.671 1.00 95.75 88 ILE A N 1
ATOM 686 C CA . ILE A 1 88 ? 8.429 -2.787 -10.648 1.00 95.75 88 ILE A CA 1
ATOM 687 C C . ILE A 1 88 ? 7.681 -3.765 -11.562 1.00 95.75 88 ILE A C 1
ATOM 689 O O . ILE A 1 88 ? 6.551 -4.149 -11.245 1.00 95.75 88 ILE A O 1
ATOM 693 N N . PRO A 1 89 ? 8.289 -4.203 -12.680 1.00 93.12 89 PRO A N 1
ATOM 694 C CA . PRO A 1 89 ? 7.652 -5.131 -13.605 1.00 93.12 89 PRO A CA 1
ATOM 695 C C . PRO A 1 89 ? 7.224 -6.438 -12.933 1.00 93.12 89 PRO A C 1
ATOM 697 O O . PRO A 1 89 ? 7.858 -6.908 -11.981 1.00 93.12 89 PRO A O 1
ATOM 700 N N . ALA A 1 90 ? 6.178 -7.071 -13.463 1.00 90.94 90 ALA A N 1
ATOM 701 C CA . ALA A 1 90 ? 5.788 -8.413 -13.042 1.00 90.94 90 ALA A CA 1
ATOM 702 C C . ALA A 1 90 ? 6.955 -9.404 -13.164 1.00 90.94 90 ALA A C 1
ATOM 704 O O . ALA A 1 90 ? 7.816 -9.271 -14.034 1.00 90.94 90 ALA A O 1
ATOM 705 N N . ASN A 1 91 ? 6.986 -10.393 -12.268 1.00 91.81 91 ASN A N 1
ATOM 706 C CA . ASN A 1 91 ? 8.035 -11.417 -12.180 1.00 91.81 91 ASN A CA 1
ATOM 707 C C . ASN A 1 91 ? 9.452 -10.899 -11.868 1.00 91.81 91 ASN A C 1
ATOM 709 O O . ASN A 1 91 ? 10.398 -11.692 -11.857 1.00 91.81 91 ASN A O 1
ATOM 713 N N . SER A 1 92 ? 9.609 -9.603 -11.567 1.00 94.56 92 SER A N 1
ATOM 714 C CA . SER A 1 92 ? 10.844 -9.073 -10.983 1.00 94.56 92 SER A CA 1
ATOM 715 C C . SER A 1 92 ? 11.156 -9.793 -9.677 1.00 94.56 92 SER A C 1
ATOM 717 O O . SER A 1 92 ? 10.249 -10.248 -8.974 1.00 94.56 92 SER A O 1
ATOM 719 N N . ARG A 1 93 ? 12.441 -9.905 -9.344 1.00 95.50 93 ARG A N 1
ATOM 720 C CA . ARG A 1 93 ? 12.890 -10.661 -8.175 1.00 95.50 93 ARG A CA 1
ATOM 721 C C . ARG A 1 93 ? 13.667 -9.799 -7.198 1.00 95.50 93 ARG A C 1
ATOM 723 O O . ARG A 1 93 ? 14.422 -8.926 -7.606 1.00 95.50 93 ARG A O 1
ATOM 730 N N . CYS A 1 94 ? 13.558 -10.077 -5.906 1.00 95.81 94 CYS A N 1
ATOM 731 C CA . CYS A 1 94 ? 14.390 -9.459 -4.878 1.00 95.81 94 CYS A CA 1
ATOM 732 C C . CYS A 1 94 ? 14.962 -10.498 -3.907 1.00 95.81 94 CYS A C 1
ATOM 734 O O . CYS A 1 94 ? 14.527 -11.648 -3.872 1.00 95.81 94 CYS A O 1
ATOM 736 N N . CYS A 1 95 ? 15.984 -10.105 -3.146 1.00 95.81 95 CYS A N 1
ATOM 737 C CA . CYS A 1 95 ? 16.462 -10.923 -2.036 1.00 95.81 95 CYS A CA 1
ATOM 738 C C . CYS A 1 95 ? 15.421 -10.890 -0.897 1.00 95.81 95 CYS A C 1
ATOM 740 O O . CYS A 1 95 ? 14.913 -9.807 -0.606 1.00 95.81 95 CYS A O 1
ATOM 742 N N . PRO A 1 96 ? 15.126 -12.020 -0.222 1.00 95.50 96 PRO A N 1
ATOM 743 C CA . PRO A 1 96 ? 14.143 -12.074 0.864 1.00 95.50 96 PRO A CA 1
ATOM 744 C C . PRO A 1 96 ? 14.401 -11.088 2.004 1.00 95.50 96 PRO A C 1
ATOM 746 O O . PRO A 1 96 ? 13.459 -10.599 2.606 1.00 95.50 96 PRO A O 1
ATOM 749 N N . ASN A 1 97 ? 15.665 -10.761 2.278 1.00 95.50 97 ASN A N 1
ATOM 750 C CA . ASN A 1 97 ? 16.046 -9.805 3.321 1.00 95.50 97 ASN A CA 1
ATOM 751 C C . ASN A 1 97 ? 15.615 -8.356 3.032 1.00 95.50 97 ASN A C 1
ATOM 753 O O . ASN A 1 97 ? 15.683 -7.521 3.927 1.00 95.50 97 ASN A O 1
ATOM 757 N N . HIS A 1 98 ? 15.196 -8.046 1.802 1.00 96.69 98 HIS A N 1
ATOM 758 C CA . HIS A 1 98 ? 14.623 -6.746 1.464 1.00 96.69 98 HIS A CA 1
ATOM 759 C C . HIS A 1 98 ? 13.136 -6.642 1.804 1.00 96.69 98 HIS A C 1
ATOM 761 O O . HIS A 1 98 ? 12.571 -5.549 1.734 1.00 96.69 98 HIS A O 1
ATOM 767 N N . LEU A 1 99 ? 12.507 -7.768 2.141 1.00 95.00 99 LEU A N 1
ATOM 768 C CA . LEU A 1 99 ? 11.092 -7.852 2.446 1.00 95.00 99 LEU A CA 1
ATOM 769 C C . LEU A 1 99 ? 10.873 -8.034 3.948 1.00 95.00 99 LEU A C 1
ATOM 771 O O . LEU A 1 99 ? 11.574 -8.798 4.610 1.00 95.00 99 LEU A O 1
ATOM 775 N N . LEU A 1 100 ? 9.851 -7.359 4.462 1.00 92.06 100 LEU A N 1
ATOM 776 C CA . LEU A 1 100 ? 9.234 -7.632 5.750 1.00 92.06 100 LEU A CA 1
ATOM 777 C C . LEU A 1 100 ? 7.791 -8.066 5.473 1.00 92.06 100 LEU A C 1
ATOM 779 O O . LEU A 1 100 ? 6.937 -7.253 5.118 1.00 92.06 100 LEU A O 1
ATOM 783 N N . GLY A 1 101 ? 7.536 -9.374 5.548 1.00 92.62 101 GLY A N 1
ATOM 784 C CA . GLY A 1 101 ? 6.293 -9.955 5.037 1.00 92.62 101 GLY A CA 1
ATOM 785 C C . GLY A 1 101 ? 6.178 -9.773 3.519 1.00 92.62 101 GLY A C 1
ATOM 786 O O . GLY A 1 101 ? 7.091 -10.144 2.782 1.00 92.62 101 GLY A O 1
ATOM 787 N N . ASN A 1 102 ? 5.074 -9.176 3.058 1.00 93.00 102 ASN A N 1
ATOM 788 C CA . ASN A 1 102 ? 4.824 -8.912 1.634 1.00 93.00 102 ASN A CA 1
ATOM 789 C C . ASN A 1 102 ? 5.272 -7.513 1.172 1.00 93.00 102 ASN A C 1
ATOM 791 O O . ASN A 1 102 ? 5.035 -7.152 0.020 1.00 93.00 102 ASN A O 1
ATOM 795 N N . TYR A 1 103 ? 5.917 -6.734 2.041 1.00 95.12 103 TYR A N 1
ATOM 796 C CA . TYR A 1 103 ? 6.283 -5.335 1.801 1.00 95.12 103 TYR A CA 1
ATOM 797 C C . TYR A 1 103 ? 7.796 -5.147 1.810 1.00 95.12 103 TYR A C 1
ATOM 799 O O . TYR A 1 103 ? 8.521 -5.932 2.420 1.00 95.12 103 TYR A O 1
ATOM 807 N N . PHE A 1 104 ? 8.293 -4.100 1.154 1.00 96.12 104 PHE A N 1
ATOM 808 C CA . PHE A 1 104 ? 9.693 -3.713 1.286 1.00 96.12 104 PHE A CA 1
ATOM 809 C C . PHE A 1 104 ? 9.950 -3.072 2.648 1.00 96.12 104 PHE A C 1
ATOM 811 O O . PHE A 1 104 ? 9.128 -2.318 3.168 1.00 96.12 104 PHE A O 1
ATOM 818 N N . THR A 1 105 ? 11.138 -3.317 3.202 1.00 92.81 105 THR A N 1
ATOM 819 C CA . THR A 1 105 ? 11.619 -2.512 4.329 1.00 92.81 105 THR A CA 1
ATOM 820 C C . THR A 1 105 ? 11.879 -1.072 3.882 1.00 92.81 105 THR A C 1
ATOM 822 O O . THR A 1 105 ? 12.216 -0.825 2.721 1.00 92.81 105 THR A O 1
ATOM 825 N N . GLN A 1 106 ? 11.812 -0.116 4.813 1.00 88.12 106 GLN A N 1
ATOM 826 C CA . GLN A 1 106 ? 12.064 1.302 4.519 1.00 88.12 106 GLN A CA 1
ATOM 827 C C . GLN A 1 106 ? 13.475 1.562 3.956 1.00 88.12 106 GLN A C 1
ATOM 829 O O . GLN A 1 106 ? 13.698 2.420 3.098 1.00 88.12 106 GLN A O 1
ATOM 834 N N . GLU A 1 107 ? 14.456 0.782 4.403 1.00 92.12 107 GLU A N 1
ATOM 835 C CA . GLU A 1 107 ? 15.809 0.827 3.849 1.00 92.12 107 GLU A CA 1
ATOM 836 C C . GLU A 1 107 ? 15.863 0.254 2.423 1.00 92.12 107 GLU A C 1
ATOM 838 O O . GLU A 1 107 ? 16.624 0.725 1.583 1.00 92.12 107 GLU A O 1
ATOM 843 N N . SER A 1 108 ? 15.057 -0.763 2.122 1.00 95.44 108 SER A N 1
ATOM 844 C CA . SER A 1 108 ? 15.054 -1.382 0.797 1.00 95.44 108 SER A CA 1
ATOM 845 C C . SER A 1 108 ? 14.338 -0.519 -0.228 1.00 95.44 108 SER A C 1
ATOM 847 O O . SER A 1 108 ? 14.845 -0.378 -1.337 1.00 95.44 108 SER A O 1
ATOM 849 N N . ILE A 1 109 ? 13.206 0.094 0.135 1.00 94.25 109 ILE A N 1
ATOM 850 C CA . ILE A 1 109 ? 12.423 0.925 -0.787 1.00 94.25 109 ILE A CA 1
ATOM 851 C C . ILE A 1 109 ? 13.192 2.171 -1.237 1.00 94.25 109 ILE A C 1
ATOM 853 O O . ILE A 1 109 ? 13.116 2.567 -2.396 1.00 94.25 109 IL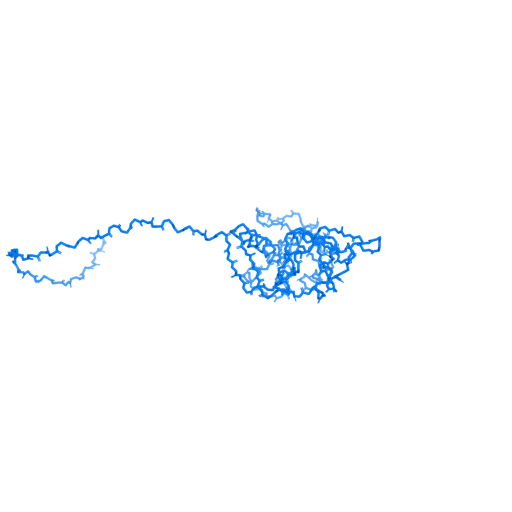E A O 1
ATOM 857 N N . SER A 1 110 ? 14.006 2.748 -0.350 1.00 93.19 110 SER A N 1
ATOM 858 C CA . SER A 1 110 ? 14.873 3.889 -0.668 1.00 93.19 110 SER A CA 1
ATOM 859 C C . SER A 1 110 ? 16.049 3.533 -1.582 1.00 93.19 110 SER A C 1
ATOM 861 O O . SER A 1 110 ? 16.601 4.422 -2.223 1.00 93.19 110 SER A O 1
ATOM 863 N N . LYS A 1 111 ? 16.415 2.250 -1.674 1.00 95.75 111 LYS A N 1
ATOM 864 C CA . LYS A 1 111 ? 17.519 1.747 -2.507 1.00 95.75 111 LYS A CA 1
ATOM 865 C C . LYS A 1 111 ? 17.065 1.201 -3.862 1.00 95.75 111 LYS A C 1
ATOM 867 O O . LYS A 1 111 ? 17.902 0.707 -4.615 1.00 95.75 111 LYS A O 1
ATOM 872 N N . ILE A 1 112 ? 15.768 1.236 -4.169 1.00 96.06 112 ILE A N 1
ATOM 873 C CA . ILE A 1 112 ? 15.257 0.779 -5.465 1.00 96.06 112 ILE A CA 1
ATOM 874 C C . ILE A 1 112 ? 15.767 1.737 -6.554 1.00 96.06 112 ILE A C 1
ATOM 876 O O . ILE A 1 112 ? 15.497 2.932 -6.472 1.00 96.06 112 ILE A O 1
ATOM 880 N N . PRO A 1 113 ? 16.490 1.243 -7.571 1.00 93.81 113 PRO A N 1
ATOM 881 C CA . PRO A 1 113 ? 17.034 2.091 -8.616 1.00 93.81 113 PRO A CA 1
ATOM 882 C C . PRO A 1 113 ? 15.993 2.396 -9.694 1.00 93.81 113 PRO A C 1
ATOM 884 O O . PRO A 1 113 ? 15.277 1.508 -10.167 1.00 93.81 113 PRO A O 1
ATOM 887 N N . GLU A 1 114 ? 15.996 3.638 -10.156 1.00 93.69 114 GLU A N 1
ATOM 888 C CA . GLU A 1 114 ? 15.317 4.062 -11.377 1.00 93.69 114 GLU A CA 1
ATOM 889 C C . GLU A 1 114 ? 16.229 3.750 -12.566 1.00 93.69 114 GLU A C 1
ATOM 891 O O . GLU A 1 114 ? 17.298 4.335 -12.713 1.00 93.69 114 GLU A O 1
ATOM 896 N N . VAL A 1 115 ? 15.859 2.751 -13.370 1.00 92.06 115 VAL A N 1
ATOM 897 C CA . VAL A 1 115 ? 16.694 2.277 -14.487 1.00 92.06 115 VAL A CA 1
ATOM 898 C C . VAL A 1 115 ? 16.195 2.825 -15.817 1.00 92.06 115 VAL A C 1
ATOM 900 O O . VAL A 1 115 ? 16.999 3.241 -16.646 1.00 92.06 115 VAL A O 1
ATOM 903 N N . ASN A 1 116 ? 14.879 2.813 -16.032 1.00 91.75 116 ASN A N 1
ATOM 904 C CA . ASN A 1 116 ? 14.262 3.382 -17.226 1.00 91.75 116 ASN A CA 1
ATOM 905 C C . ASN A 1 116 ? 13.376 4.552 -16.817 1.00 91.75 116 ASN A C 1
ATOM 907 O O . ASN A 1 116 ? 12.618 4.421 -15.863 1.00 91.75 116 ASN A O 1
ATOM 911 N N . ASN A 1 117 ? 13.396 5.633 -17.593 1.00 92.12 117 ASN A N 1
ATOM 912 C CA . ASN A 1 117 ? 12.567 6.820 -17.340 1.00 92.12 117 ASN A CA 1
ATOM 913 C C . ASN A 1 117 ? 11.166 6.712 -17.967 1.00 92.12 117 ASN A C 1
ATOM 915 O O . ASN A 1 117 ? 10.321 7.585 -17.790 1.00 92.12 117 ASN A O 1
ATOM 919 N N . THR A 1 118 ? 10.929 5.659 -18.752 1.00 92.88 118 THR A N 1
ATOM 920 C CA . THR A 1 118 ? 9.644 5.385 -19.396 1.00 92.88 118 THR A CA 1
ATOM 921 C C . THR A 1 118 ? 9.301 3.909 -19.276 1.00 92.88 118 THR A C 1
ATOM 923 O O . THR A 1 118 ? 10.184 3.048 -19.183 1.00 92.88 118 THR A O 1
ATOM 926 N N . THR A 1 119 ? 8.005 3.610 -19.265 1.00 93.50 119 THR A N 1
ATOM 927 C CA . THR A 1 119 ? 7.497 2.252 -19.076 1.00 93.50 119 THR A CA 1
ATOM 928 C C . THR A 1 119 ? 6.339 1.982 -20.027 1.00 93.50 119 THR A C 1
ATOM 930 O O . THR A 1 119 ? 5.455 2.817 -20.198 1.00 93.50 119 THR A O 1
ATOM 933 N N . LEU A 1 120 ? 6.350 0.800 -20.645 1.00 93.50 120 LEU A N 1
ATOM 934 C CA . LEU A 1 120 ? 5.256 0.318 -21.484 1.00 93.50 120 LEU A CA 1
ATOM 935 C C . LEU A 1 120 ? 4.193 -0.361 -20.626 1.00 93.50 120 LEU A C 1
ATOM 937 O O . LEU A 1 120 ? 4.518 -1.260 -19.847 1.00 93.50 120 LEU A O 1
ATOM 941 N N . PHE A 1 121 ? 2.949 0.043 -20.837 1.00 92.88 121 PHE A N 1
ATOM 942 C CA . PHE A 1 121 ? 1.767 -0.467 -20.164 1.00 92.88 121 PHE A CA 1
ATOM 943 C C . PHE A 1 121 ? 0.744 -0.941 -21.189 1.00 92.88 121 PHE A C 1
ATOM 945 O O . PHE A 1 121 ? 0.452 -0.228 -22.148 1.00 92.88 121 PHE A O 1
ATOM 952 N N . ASN A 1 122 ? 0.173 -2.123 -20.985 1.00 92.81 122 ASN A N 1
ATOM 953 C CA . ASN A 1 122 ? -1.046 -2.538 -21.677 1.00 92.81 122 ASN A CA 1
ATOM 954 C C . ASN A 1 122 ? -2.297 -2.187 -20.845 1.00 92.81 122 ASN A C 1
ATOM 956 O O . ASN A 1 122 ? -2.197 -1.691 -19.720 1.00 92.81 122 ASN A O 1
ATOM 960 N N . ARG A 1 123 ? -3.487 -2.454 -21.399 1.00 92.44 123 ARG A N 1
ATOM 961 C CA . ARG A 1 123 ? -4.771 -2.218 -20.718 1.00 92.44 123 ARG A CA 1
ATOM 962 C C . ARG A 1 123 ? -4.820 -2.866 -19.328 1.00 92.44 123 ARG A C 1
ATOM 964 O O . ARG A 1 123 ? -5.183 -2.185 -18.376 1.00 92.44 123 ARG A O 1
ATOM 971 N N . SER A 1 124 ? -4.437 -4.137 -19.224 1.00 92.12 124 SER A N 1
ATOM 972 C CA . SER A 1 124 ? -4.448 -4.900 -17.971 1.00 92.12 124 SER A CA 1
ATOM 973 C C . SER A 1 124 ? -3.461 -4.343 -16.945 1.00 92.12 124 SER A C 1
ATOM 975 O O . SER A 1 124 ? -3.809 -4.193 -15.782 1.00 92.12 124 SER A O 1
ATOM 977 N N . ASP A 1 125 ? -2.257 -3.949 -17.365 1.00 91.44 125 ASP A N 1
ATOM 978 C CA . ASP A 1 125 ? -1.251 -3.387 -16.458 1.00 91.44 125 ASP A CA 1
ATOM 979 C C . ASP A 1 125 ? -1.775 -2.123 -15.755 1.00 91.44 125 ASP A C 1
ATOM 981 O O . ASP A 1 125 ? -1.547 -1.937 -14.557 1.00 91.44 125 ASP A O 1
ATOM 985 N N . ILE A 1 126 ? -2.482 -1.264 -16.502 1.00 92.88 126 ILE A N 1
ATOM 986 C CA . ILE A 1 126 ? -3.060 -0.012 -15.996 1.00 92.88 126 ILE A CA 1
ATOM 987 C C . ILE A 1 126 ? -4.236 -0.306 -15.074 1.00 92.88 126 ILE A C 1
ATOM 989 O O . ILE A 1 126 ? -4.258 0.201 -13.953 1.00 92.88 126 ILE A O 1
ATOM 993 N N . THR A 1 127 ? -5.199 -1.121 -15.517 1.00 94.31 127 THR A N 1
ATOM 994 C CA . THR A 1 127 ? -6.376 -1.448 -14.699 1.00 94.31 127 THR A CA 1
ATOM 995 C C . THR A 1 127 ? -5.963 -2.119 -13.400 1.00 94.31 127 THR A C 1
ATOM 997 O O . THR A 1 127 ? -6.388 -1.686 -12.333 1.00 94.31 127 THR A O 1
ATOM 1000 N N . ASP A 1 128 ? -5.039 -3.078 -13.462 1.00 92.94 128 ASP A N 1
ATOM 1001 C CA . ASP A 1 128 ? -4.583 -3.791 -12.277 1.00 92.94 128 ASP A CA 1
ATOM 1002 C C . ASP A 1 128 ? -3.799 -2.871 -11.329 1.00 92.94 128 ASP A C 1
ATOM 1004 O O . ASP A 1 128 ? -3.842 -3.046 -10.112 1.00 92.94 128 ASP A O 1
ATOM 1008 N N . LEU A 1 129 ? -3.038 -1.901 -11.856 1.00 91.88 129 LEU A N 1
ATOM 1009 C CA . LEU A 1 129 ? -2.344 -0.915 -11.026 1.00 91.88 129 LEU A CA 1
ATOM 1010 C C . LEU A 1 129 ? -3.337 -0.004 -10.307 1.00 91.88 129 LEU A C 1
ATOM 1012 O O . LEU A 1 129 ? -3.210 0.176 -9.097 1.00 91.88 129 LEU A O 1
ATOM 1016 N N . LEU A 1 130 ? -4.325 0.529 -11.025 1.00 93.88 130 LEU A N 1
ATOM 1017 C CA . LEU A 1 130 ? -5.366 1.377 -10.448 1.00 93.88 130 LEU A CA 1
ATOM 1018 C C . LEU A 1 130 ? -6.185 0.623 -9.398 1.00 93.88 130 LEU A C 1
ATOM 1020 O O . LEU A 1 130 ? -6.436 1.166 -8.324 1.00 93.88 130 LEU A O 1
ATOM 1024 N N . ASP A 1 131 ? -6.535 -0.636 -9.659 1.00 93.25 131 ASP A N 1
ATOM 1025 C CA . ASP A 1 131 ? -7.253 -1.479 -8.704 1.00 93.25 131 ASP A CA 1
ATOM 1026 C C . ASP A 1 131 ? -6.446 -1.729 -7.433 1.00 93.25 131 ASP A C 1
ATOM 1028 O O . ASP A 1 131 ? -6.982 -1.604 -6.329 1.00 93.25 131 ASP A O 1
ATOM 1032 N N . ARG A 1 132 ? -5.144 -2.011 -7.560 1.00 90.06 132 ARG A N 1
ATOM 1033 C CA . ARG A 1 132 ? -4.261 -2.180 -6.398 1.00 90.06 132 ARG A CA 1
ATOM 1034 C C . ARG A 1 132 ? -4.097 -0.886 -5.612 1.00 90.06 132 ARG A C 1
ATOM 1036 O O . ARG A 1 132 ? -4.236 -0.914 -4.395 1.00 90.06 132 ARG A O 1
ATOM 1043 N N . VAL A 1 133 ? -3.861 0.241 -6.286 1.00 90.38 133 VAL A N 1
ATOM 1044 C CA . VAL A 1 133 ? -3.755 1.555 -5.630 1.00 90.38 133 VAL A CA 1
ATOM 1045 C C . VAL A 1 133 ? -5.055 1.886 -4.899 1.00 90.38 133 VAL A C 1
ATOM 1047 O O . VAL A 1 133 ? -5.019 2.255 -3.729 1.00 90.38 133 VAL A O 1
ATOM 1050 N N . ARG A 1 134 ? -6.212 1.676 -5.536 1.00 87.56 134 ARG A N 1
ATOM 1051 C CA . ARG A 1 134 ? -7.527 1.845 -4.906 1.00 87.56 134 ARG A CA 1
ATOM 1052 C C . ARG A 1 134 ? -7.690 0.940 -3.686 1.00 87.56 134 ARG A C 1
ATOM 1054 O O . ARG A 1 134 ? -8.148 1.414 -2.649 1.00 87.56 134 ARG A O 1
ATOM 1061 N N . GLY A 1 135 ? -7.302 -0.331 -3.782 1.00 84.69 135 GLY A N 1
ATOM 1062 C CA . GLY A 1 135 ? -7.321 -1.267 -2.657 1.00 84.69 135 GLY A CA 1
ATOM 1063 C C . GLY A 1 135 ? -6.465 -0.773 -1.492 1.00 84.69 135 GLY A C 1
ATOM 1064 O O . GLY A 1 135 ? -6.941 -0.704 -0.361 1.00 84.69 135 GLY A O 1
ATOM 1065 N N . THR A 1 136 ? -5.240 -0.326 -1.773 1.00 81.50 136 THR A N 1
ATOM 1066 C CA . THR A 1 136 ? -4.338 0.237 -0.763 1.00 81.50 136 THR A CA 1
ATOM 1067 C C . THR A 1 136 ? -4.901 1.509 -0.129 1.00 81.50 136 THR A C 1
ATOM 1069 O O . THR A 1 136 ? -4.868 1.635 1.089 1.00 81.50 136 THR A O 1
ATOM 1072 N N . LEU A 1 137 ? -5.478 2.428 -0.906 1.00 76.44 137 LEU A N 1
ATOM 1073 C CA . LEU A 1 137 ? -6.097 3.649 -0.373 1.00 76.44 137 LEU A CA 1
ATOM 1074 C C . LEU A 1 137 ? -7.355 3.359 0.455 1.00 76.44 137 LEU A C 1
ATOM 1076 O O . LEU A 1 137 ? -7.595 4.026 1.456 1.00 76.44 137 LEU A O 1
ATOM 1080 N N . THR A 1 138 ? -8.134 2.345 0.078 1.00 68.88 138 THR A N 1
ATOM 1081 C CA . THR A 1 138 ? -9.323 1.931 0.841 1.00 68.88 138 THR A CA 1
ATOM 1082 C C . THR A 1 138 ? -8.935 1.352 2.204 1.00 68.88 138 THR A C 1
ATOM 1084 O O . THR A 1 138 ? -9.652 1.556 3.181 1.00 68.88 138 THR A O 1
ATOM 1087 N N . LEU A 1 139 ? -7.790 0.664 2.282 1.00 63.78 139 LEU A N 1
ATOM 1088 C CA . LEU A 1 139 ? -7.237 0.133 3.530 1.00 63.78 139 LEU A CA 1
ATOM 1089 C C . LEU A 1 139 ? -6.547 1.216 4.373 1.00 63.78 139 LEU A C 1
ATOM 1091 O O . LEU A 1 139 ? -6.721 1.240 5.585 1.00 63.78 139 LEU A O 1
ATOM 1095 N N . ASN A 1 140 ? -5.791 2.119 3.743 1.00 58.41 140 ASN A N 1
ATOM 10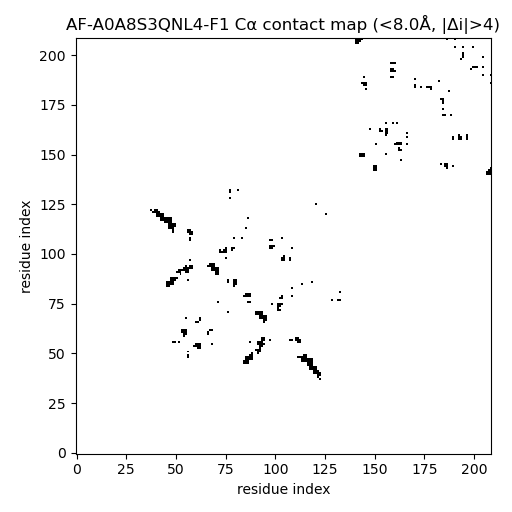96 C CA . ASN A 1 140 ? -4.989 3.134 4.434 1.00 58.41 140 ASN A CA 1
ATOM 1097 C C . ASN A 1 140 ? -5.779 4.397 4.815 1.00 58.41 140 ASN A C 1
ATOM 1099 O O . ASN A 1 140 ? -5.340 5.152 5.676 1.00 58.41 140 ASN A O 1
ATOM 1103 N N . GLY A 1 141 ? -6.925 4.652 4.178 1.00 58.56 141 GLY A N 1
ATOM 1104 C CA . GLY A 1 141 ? -7.773 5.813 4.464 1.00 58.56 141 GLY A CA 1
ATOM 1105 C C . GLY A 1 141 ? -8.687 5.644 5.680 1.00 58.56 141 GLY A C 1
ATOM 1106 O O . GLY A 1 141 ? -9.307 6.615 6.103 1.00 58.56 141 GLY A O 1
ATOM 1107 N N . LYS A 1 142 ? -8.787 4.432 6.240 1.00 67.12 142 LYS A N 1
ATOM 1108 C CA . LYS A 1 142 ? -9.665 4.136 7.374 1.00 67.12 142 LYS A CA 1
ATOM 1109 C C . LYS A 1 142 ? -8.878 3.574 8.542 1.00 67.12 142 LYS A C 1
ATOM 1111 O O . LYS A 1 142 ? -8.262 2.515 8.445 1.00 67.12 142 LYS A O 1
ATOM 1116 N N . LEU A 1 143 ? -8.945 4.270 9.669 1.00 77.06 143 LEU A N 1
ATOM 1117 C CA . LEU A 1 143 ? -8.459 3.770 10.943 1.00 77.06 143 LEU A CA 1
ATOM 1118 C C . LEU A 1 143 ? -9.238 2.505 11.307 1.00 77.06 143 LEU A C 1
ATOM 1120 O O . LEU A 1 143 ? -10.415 2.551 11.662 1.00 77.06 143 LEU A O 1
ATOM 1124 N N . ASN A 1 144 ? -8.568 1.363 11.215 1.00 78.38 144 ASN A N 1
ATOM 1125 C CA . ASN A 1 144 ? -9.152 0.081 11.563 1.00 78.38 144 ASN A CA 1
ATOM 1126 C C . ASN A 1 144 ? -8.764 -0.279 13.002 1.00 78.38 144 ASN A C 1
ATOM 1128 O O . ASN A 1 144 ? -7.610 -0.599 13.274 1.00 78.38 144 ASN A O 1
ATOM 1132 N N . PHE A 1 145 ? -9.732 -0.228 13.917 1.00 83.06 145 PHE A N 1
ATOM 1133 C CA . PHE A 1 145 ? -9.552 -0.626 15.318 1.00 83.06 145 PHE A CA 1
ATOM 1134 C C . PHE A 1 145 ? -9.943 -2.088 15.581 1.00 83.06 145 PHE A C 1
ATOM 1136 O O . PHE A 1 145 ? -9.749 -2.580 16.692 1.00 83.06 145 PHE A O 1
ATOM 1143 N N . ASP A 1 146 ? -10.477 -2.792 14.577 1.00 79.94 146 ASP A N 1
ATOM 1144 C CA . ASP A 1 146 ? -10.829 -4.212 14.664 1.00 79.94 146 ASP A CA 1
ATOM 1145 C C . ASP A 1 146 ? -9.626 -5.132 14.430 1.00 79.94 146 ASP A C 1
ATOM 1147 O O . ASP A 1 146 ? -9.591 -6.247 14.949 1.00 79.94 146 ASP A O 1
ATOM 1151 N N . CYS A 1 147 ? -8.616 -4.664 13.693 1.00 77.25 147 CYS A N 1
ATOM 1152 C CA . CYS A 1 147 ? -7.371 -5.391 13.479 1.00 77.25 147 CYS A CA 1
ATOM 1153 C C . CYS A 1 147 ? -6.273 -4.879 14.425 1.00 77.25 147 CYS A C 1
ATOM 1155 O O . CYS A 1 147 ? -5.802 -3.753 14.315 1.00 77.25 147 CYS A O 1
ATOM 1157 N N . ALA A 1 148 ? -5.793 -5.723 15.342 1.00 69.62 148 ALA A N 1
ATOM 1158 C CA . ALA A 1 148 ? -4.764 -5.327 16.314 1.00 69.62 148 ALA A CA 1
ATOM 1159 C C . ALA A 1 148 ? -3.425 -4.900 15.670 1.00 69.62 148 ALA A C 1
ATOM 1161 O O . ALA A 1 148 ? -2.622 -4.215 16.308 1.00 69.62 148 ALA A O 1
ATOM 1162 N N . HIS A 1 149 ? -3.186 -5.310 14.419 1.00 69.19 149 HIS A N 1
ATOM 1163 C CA . HIS A 1 149 ? -1.960 -5.040 13.666 1.00 69.19 149 HIS A CA 1
ATOM 1164 C C . HIS A 1 149 ? -2.073 -3.862 12.690 1.00 69.19 149 HIS A C 1
ATOM 1166 O O . HIS A 1 149 ? -1.061 -3.500 12.095 1.00 69.19 149 HIS A O 1
ATOM 1172 N N . SER A 1 150 ? -3.257 -3.264 12.499 1.00 73.00 150 SER A N 1
ATOM 1173 C CA . SER A 1 150 ? -3.404 -2.121 11.583 1.00 73.00 150 SER A CA 1
ATOM 1174 C C . SER A 1 150 ? -2.935 -0.795 12.172 1.00 73.00 150 SER A C 1
ATOM 1176 O O . SER A 1 150 ? -2.730 0.144 11.412 1.00 73.00 150 SER A O 1
ATOM 1178 N N . LEU A 1 151 ? -2.753 -0.706 13.494 1.00 81.94 151 LEU A N 1
ATOM 1179 C CA . LEU A 1 151 ? -2.329 0.511 14.187 1.00 81.94 151 LEU A CA 1
ATOM 1180 C C . LEU A 1 151 ? -1.159 0.223 15.138 1.00 81.94 151 LEU A C 1
ATOM 1182 O O . LEU A 1 151 ? -1.148 -0.774 15.878 1.00 81.94 151 LEU A O 1
ATOM 1186 N N . SER A 1 152 ? -0.166 1.114 15.138 1.00 83.50 152 SER A N 1
ATOM 1187 C CA . SER A 1 152 ? 0.950 1.045 16.082 1.00 83.50 152 SER A CA 1
ATOM 1188 C C . SER A 1 152 ? 0.493 1.400 17.504 1.00 83.50 152 SER A C 1
ATOM 1190 O O . SER A 1 152 ? -0.570 1.985 17.707 1.00 83.50 152 SER A O 1
ATOM 1192 N N . GLU A 1 153 ? 1.293 1.050 18.517 1.00 86.00 153 GLU A N 1
ATOM 1193 C CA . GLU A 1 153 ? 0.992 1.424 19.912 1.00 86.00 153 GLU A CA 1
ATOM 1194 C C . GLU A 1 153 ? 0.902 2.950 20.079 1.00 86.00 153 GLU A C 1
ATOM 1196 O O . GLU A 1 153 ? 0.042 3.467 20.793 1.00 86.00 153 GLU A O 1
ATOM 1201 N N . GLU A 1 154 ? 1.765 3.673 19.363 1.00 87.75 154 GLU A N 1
ATOM 1202 C CA . GLU A 1 154 ? 1.763 5.130 19.333 1.00 87.75 154 GLU A CA 1
ATOM 1203 C C . GLU A 1 154 ? 0.485 5.684 18.703 1.00 87.75 154 GLU A C 1
ATOM 1205 O O . GLU A 1 154 ? -0.032 6.685 19.190 1.00 87.75 154 GLU A O 1
ATOM 1210 N N . ASP A 1 155 ? -0.058 5.041 17.666 1.00 87.56 155 ASP A N 1
ATOM 1211 C CA . ASP A 1 155 ? -1.316 5.469 17.045 1.00 87.56 155 ASP A CA 1
ATOM 1212 C C . ASP A 1 155 ? -2.486 5.319 18.018 1.00 87.56 155 ASP A C 1
ATOM 1214 O O . ASP A 1 155 ? -3.270 6.256 18.171 1.00 87.56 155 ASP A O 1
ATOM 1218 N N . TYR A 1 156 ? -2.566 4.201 18.751 1.00 90.44 156 TYR A N 1
ATOM 1219 C CA . TYR A 1 156 ? -3.565 4.019 19.812 1.00 90.44 156 TYR A CA 1
ATOM 1220 C C . TYR A 1 156 ? -3.483 5.145 20.846 1.00 90.44 156 TYR A C 1
ATOM 1222 O O . TYR A 1 156 ? -4.489 5.814 21.115 1.00 90.44 156 TYR A O 1
ATOM 1230 N N . GLN A 1 157 ? -2.282 5.429 21.357 1.00 90.88 157 GLN A N 1
ATOM 1231 C CA . GLN A 1 157 ? -2.089 6.505 22.324 1.00 90.88 157 GLN A CA 1
ATOM 1232 C C . GLN A 1 157 ? -2.379 7.887 21.739 1.00 90.88 157 GLN A C 1
ATOM 1234 O O . GLN A 1 157 ? -2.966 8.713 22.434 1.00 90.88 157 GLN A O 1
ATOM 1239 N N . ARG A 1 158 ? -1.993 8.176 20.491 1.00 88.00 158 ARG A N 1
ATOM 1240 C CA . ARG A 1 158 ? -2.203 9.483 19.843 1.00 88.00 158 ARG A CA 1
ATOM 1241 C C . ARG A 1 158 ? -3.668 9.745 19.510 1.00 88.00 158 ARG A C 1
ATOM 1243 O O . ARG A 1 158 ? -4.118 10.879 19.649 1.00 88.00 158 ARG A O 1
ATOM 1250 N N . LEU A 1 159 ? -4.395 8.718 19.087 1.00 88.50 159 LEU A N 1
ATOM 1251 C CA . LEU A 1 159 ? -5.780 8.827 18.638 1.00 8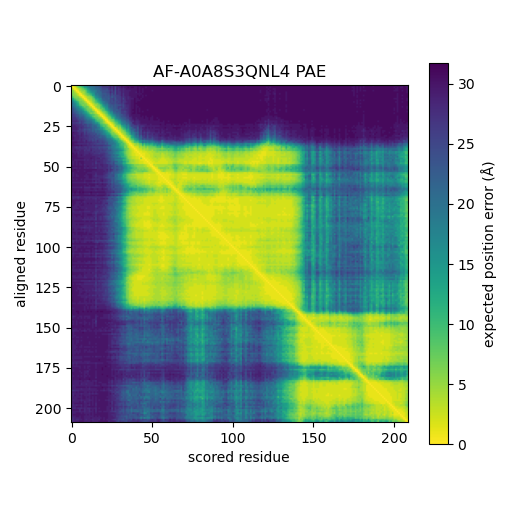8.50 159 LEU A CA 1
ATOM 1252 C C . LEU A 1 159 ? -6.757 8.752 19.811 1.00 88.50 159 LEU A C 1
ATOM 1254 O O . LEU A 1 159 ? -7.646 9.588 19.929 1.00 88.50 159 LEU A O 1
ATOM 1258 N N . THR A 1 160 ? -6.574 7.779 20.702 1.00 90.81 160 THR A N 1
ATOM 1259 C CA . THR A 1 160 ? -7.551 7.475 21.763 1.00 90.81 160 THR A CA 1
ATOM 1260 C C . THR A 1 160 ? -7.108 7.922 23.152 1.00 90.81 160 THR A C 1
ATOM 1262 O O . THR A 1 160 ? -7.941 8.072 24.039 1.00 90.81 160 THR A O 1
ATOM 1265 N N . GLY A 1 161 ? -5.806 8.149 23.361 1.00 92.12 161 GLY A N 1
ATOM 1266 C CA . GLY A 1 161 ? -5.239 8.367 24.699 1.00 92.12 161 GLY A CA 1
ATOM 1267 C C . GLY A 1 161 ? -5.048 7.108 25.530 1.00 92.12 161 GLY A C 1
ATOM 1268 O O . GLY A 1 161 ? -4.592 7.211 26.663 1.00 92.12 161 GLY A O 1
ATOM 1269 N N . LEU A 1 162 ? -5.343 5.938 24.969 1.00 93.19 162 LEU A N 1
ATOM 1270 C CA . LEU A 1 162 ? -5.187 4.651 25.626 1.00 93.19 162 LEU A CA 1
ATOM 1271 C C . LEU A 1 162 ? -4.076 3.847 24.950 1.00 93.19 162 LEU A C 1
ATOM 1273 O O . LEU A 1 162 ? -3.844 3.970 23.748 1.00 93.19 162 LEU A O 1
ATOM 1277 N N . THR A 1 163 ? -3.407 2.994 25.722 1.00 92.81 163 THR A N 1
ATOM 1278 C CA . THR A 1 163 ? -2.603 1.897 25.155 1.00 92.81 163 THR A CA 1
ATOM 1279 C C . THR A 1 163 ? -3.515 0.888 24.457 1.00 92.81 163 THR A C 1
ATOM 1281 O O . THR A 1 163 ? -4.708 0.808 24.769 1.00 92.81 163 THR A O 1
ATOM 1284 N N . ARG A 1 164 ? -2.969 0.063 23.556 1.00 91.56 164 ARG A N 1
ATOM 1285 C CA . ARG A 1 164 ? -3.732 -0.985 22.857 1.00 91.56 164 ARG A CA 1
ATOM 1286 C C . ARG A 1 164 ? -4.463 -1.892 23.851 1.00 91.56 164 ARG A C 1
ATOM 1288 O O . ARG A 1 164 ? -5.652 -2.148 23.694 1.00 91.56 164 ARG A O 1
ATOM 1295 N N . ASN A 1 165 ? -3.778 -2.315 24.913 1.00 91.44 165 ASN A N 1
ATOM 1296 C CA . ASN A 1 165 ? -4.350 -3.197 25.935 1.00 91.44 165 ASN A CA 1
ATOM 1297 C C . ASN A 1 165 ? -5.476 -2.521 26.732 1.00 91.44 165 ASN A C 1
ATOM 1299 O O . ASN A 1 165 ? -6.485 -3.155 27.028 1.00 91.44 165 ASN A O 1
ATOM 1303 N N . GLN A 1 166 ? -5.326 -1.235 27.067 1.00 93.81 166 GLN A N 1
ATOM 1304 C CA . GLN A 1 166 ? -6.379 -0.470 27.743 1.00 93.81 166 GLN A CA 1
ATOM 1305 C C . GLN A 1 166 ? -7.595 -0.278 26.840 1.00 93.81 166 GLN A C 1
ATOM 1307 O O . GLN A 1 166 ? -8.724 -0.450 27.290 1.00 93.81 166 GLN A O 1
ATOM 1312 N N . PHE A 1 167 ? -7.370 0.044 25.566 1.00 93.50 167 PHE A N 1
ATOM 1313 C CA . PHE A 1 167 ? -8.441 0.170 24.589 1.00 93.50 167 PHE A CA 1
ATOM 1314 C C . PHE A 1 167 ? -9.214 -1.145 24.436 1.00 93.50 167 PHE A C 1
ATOM 1316 O O . PHE A 1 167 ? -10.440 -1.141 24.499 1.00 93.50 167 PHE A O 1
ATOM 1323 N N . GLU A 1 168 ? -8.511 -2.271 24.295 1.00 90.75 168 GLU A N 1
ATOM 1324 C CA . GLU A 1 168 ? -9.112 -3.604 24.187 1.00 90.75 168 GLU A CA 1
ATOM 1325 C C . GLU A 1 168 ? -9.937 -3.950 25.437 1.00 90.75 168 GLU A C 1
ATOM 1327 O O . GLU A 1 168 ? -11.063 -4.434 25.328 1.00 90.75 168 GLU A O 1
ATOM 1332 N N . ALA A 1 169 ? -9.417 -3.641 26.630 1.00 92.25 169 ALA A N 1
ATOM 1333 C CA . ALA A 1 169 ? -10.132 -3.852 27.884 1.00 92.25 169 ALA A CA 1
ATOM 1334 C C . ALA A 1 169 ? -11.444 -3.055 27.940 1.00 92.25 169 ALA A C 1
ATOM 1336 O O . ALA A 1 169 ? -12.476 -3.617 28.296 1.00 92.25 169 ALA A O 1
ATOM 1337 N N . VAL A 1 170 ? -11.431 -1.778 27.538 1.00 91.25 170 VAL A N 1
ATOM 1338 C CA . VAL A 1 170 ? -12.646 -0.946 27.477 1.00 91.25 170 VAL A CA 1
ATOM 1339 C C . VAL A 1 170 ? -13.600 -1.442 26.390 1.00 91.25 170 VAL A C 1
ATOM 1341 O O . VAL A 1 170 ? -14.803 -1.515 26.609 1.00 91.25 170 VAL A O 1
ATOM 1344 N N . ALA A 1 171 ? -13.093 -1.831 25.222 1.00 89.44 171 ALA A N 1
ATOM 1345 C CA . ALA A 1 171 ? -13.933 -2.376 24.160 1.00 89.44 171 ALA A CA 1
ATOM 1346 C C . ALA A 1 171 ? -14.6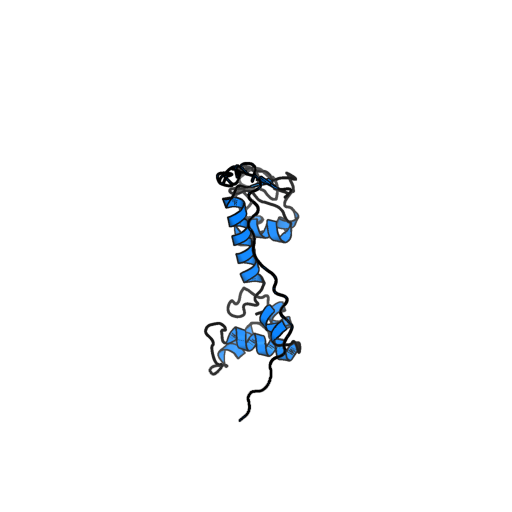73 -3.648 24.603 1.00 89.44 171 ALA A C 1
ATOM 1348 O O . ALA A 1 171 ? -15.828 -3.840 24.232 1.00 89.44 171 ALA A O 1
ATOM 1349 N N . ASN A 1 172 ? -14.032 -4.483 25.424 1.00 88.19 172 ASN A N 1
ATOM 1350 C CA . ASN A 1 172 ? -14.615 -5.722 25.936 1.00 88.19 172 ASN A CA 1
ATOM 1351 C C . ASN A 1 172 ? -15.644 -5.505 27.057 1.00 88.19 172 ASN A C 1
ATOM 1353 O O . ASN A 1 172 ? -16.495 -6.369 27.258 1.00 88.19 172 ASN A O 1
ATOM 1357 N N . THR A 1 173 ? -15.601 -4.382 27.783 1.00 88.06 173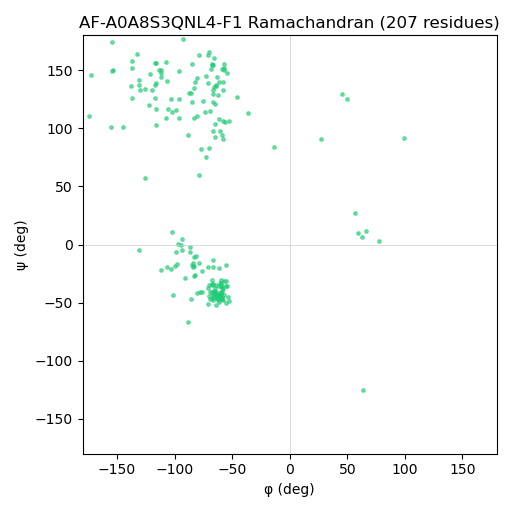 THR A N 1
ATOM 1358 C CA . THR A 1 173 ? -16.615 -4.057 28.806 1.00 88.06 173 THR A CA 1
ATOM 1359 C C . THR A 1 173 ? -17.871 -3.424 28.217 1.00 88.06 173 THR A C 1
ATOM 1361 O O . THR A 1 173 ? -18.922 -3.415 28.853 1.00 88.06 173 THR A O 1
ATOM 1364 N N . VAL A 1 174 ? -17.782 -2.894 27.000 1.00 83.81 174 VAL A N 1
ATOM 1365 C CA . VAL A 1 174 ? -18.869 -2.182 26.336 1.00 83.81 174 VAL A CA 1
ATOM 1366 C C . VAL A 1 174 ? -19.742 -3.173 25.554 1.00 83.81 174 VAL A C 1
ATOM 1368 O O . VAL A 1 174 ? -19.465 -3.507 24.404 1.00 83.81 174 VAL A O 1
ATOM 1371 N N . THR A 1 175 ? -20.822 -3.652 26.179 1.00 72.12 175 THR A N 1
ATOM 1372 C CA . THR A 1 175 ? -21.739 -4.650 25.588 1.00 72.12 175 THR A CA 1
ATOM 1373 C C . THR A 1 175 ? -22.911 -4.039 24.819 1.00 72.12 175 THR A C 1
ATOM 1375 O O . THR A 1 175 ? -23.374 -4.627 23.842 1.00 72.12 175 THR A O 1
ATOM 1378 N N . ASP A 1 176 ? -23.352 -2.839 25.208 1.00 72.06 176 ASP A N 1
ATOM 1379 C CA . ASP A 1 176 ? -24.658 -2.289 24.800 1.00 72.06 176 ASP A CA 1
ATOM 1380 C C . ASP A 1 176 ? -24.575 -1.233 23.688 1.00 72.06 176 ASP A C 1
ATOM 1382 O O . ASP A 1 176 ? -25.545 -0.540 23.371 1.00 72.06 176 ASP A O 1
ATOM 1386 N N . LEU A 1 177 ? -23.404 -1.080 23.068 1.00 69.94 177 LEU A N 1
ATOM 1387 C CA . LEU A 1 177 ? -23.217 -0.091 22.014 1.00 69.94 177 LEU A CA 1
ATOM 1388 C C . LEU A 1 177 ? -23.882 -0.581 20.725 1.00 69.94 177 LEU A C 1
ATOM 1390 O O . LEU A 1 177 ? -23.581 -1.665 20.221 1.00 69.94 177 LEU A O 1
ATOM 1394 N N . ARG A 1 178 ? -24.802 0.231 20.189 1.00 66.06 178 ARG A N 1
ATOM 1395 C CA . ARG A 1 178 ? -25.573 -0.099 18.986 1.00 66.06 178 ARG A CA 1
ATOM 1396 C C . ARG A 1 178 ? -24.622 -0.377 17.820 1.00 66.06 178 ARG A C 1
ATOM 1398 O O . ARG A 1 178 ? -24.037 0.542 17.250 1.00 66.06 178 ARG A O 1
ATOM 1405 N N . LYS A 1 179 ? -24.494 -1.652 17.461 1.00 59.75 179 LYS A N 1
ATOM 1406 C CA . LYS A 1 179 ? -23.781 -2.090 16.259 1.00 59.75 179 LYS A CA 1
ATOM 1407 C C . LYS A 1 179 ? -24.561 -1.591 15.043 1.00 59.75 179 LYS A C 1
ATOM 1409 O O . LYS A 1 179 ? -25.784 -1.725 15.003 1.00 59.75 179 LYS A O 1
ATOM 1414 N N . SER A 1 180 ? -23.877 -1.001 14.069 1.00 60.31 180 SER A N 1
ATOM 1415 C CA . SER A 1 180 ? -24.442 -0.836 12.726 1.00 60.31 180 SER A CA 1
ATOM 1416 C C . SER A 1 180 ? -23.741 -1.810 11.790 1.00 60.31 180 SER A C 1
ATOM 1418 O O . SER A 1 180 ? -22.611 -2.209 12.065 1.00 60.31 180 SER A O 1
ATOM 1420 N N . GLU A 1 181 ? -24.368 -2.168 10.668 1.00 53.78 181 GLU A N 1
ATOM 1421 C CA . GLU A 1 181 ? -23.741 -3.019 9.639 1.00 53.78 181 GLU A CA 1
ATOM 1422 C C . GLU A 1 181 ? -22.404 -2.457 9.123 1.00 53.78 181 GLU A C 1
ATOM 1424 O O . GLU A 1 181 ? -21.603 -3.178 8.540 1.00 53.78 181 GLU A O 1
ATOM 1429 N N . ILE A 1 182 ? -22.149 -1.167 9.363 1.00 60.03 182 ILE A N 1
ATOM 1430 C CA . ILE A 1 182 ? -21.004 -0.421 8.843 1.00 60.03 182 ILE A CA 1
ATOM 1431 C C . ILE A 1 182 ? -19.920 -0.219 9.919 1.00 60.03 182 ILE A C 1
ATOM 1433 O O . ILE A 1 182 ? -18.772 0.050 9.574 1.00 60.03 182 ILE A O 1
ATOM 1437 N N . ARG A 1 183 ? -20.244 -0.314 11.221 1.00 67.50 183 ARG A N 1
ATOM 1438 C CA . ARG A 1 183 ? -19.298 -0.004 12.312 1.00 67.50 183 ARG A CA 1
ATOM 1439 C C . ARG A 1 183 ? -19.351 -1.022 13.444 1.00 67.50 183 ARG A C 1
ATOM 1441 O O . ARG A 1 183 ? -20.399 -1.249 14.051 1.00 67.50 183 ARG A O 1
ATOM 1448 N N . SER A 1 184 ? -18.182 -1.565 13.772 1.00 80.56 184 SER A N 1
ATOM 1449 C CA . SER A 1 184 ? -17.976 -2.392 14.956 1.00 80.56 184 SER A CA 1
ATOM 1450 C C . SER A 1 184 ? -18.042 -1.567 16.248 1.00 80.56 184 SER A C 1
ATOM 1452 O O . SER A 1 184 ? -17.941 -0.336 16.241 1.00 80.56 184 SER A O 1
ATOM 1454 N N . VAL A 1 185 ? -18.158 -2.260 17.385 1.00 85.06 185 VAL A N 1
ATOM 1455 C CA . VAL A 1 185 ? -18.096 -1.637 18.718 1.00 85.06 185 VAL A CA 1
ATOM 1456 C C . VAL A 1 185 ? -16.758 -0.921 18.922 1.00 85.06 185 VAL A C 1
ATOM 1458 O O . VAL A 1 185 ? -16.749 0.204 19.418 1.00 85.06 185 VAL A O 1
ATOM 1461 N N . LYS A 1 186 ? -15.645 -1.524 18.476 1.00 87.62 186 LYS A N 1
ATOM 1462 C CA . LYS A 1 186 ? -14.305 -0.930 18.576 1.00 87.62 186 LYS A CA 1
ATOM 1463 C C . LYS A 1 186 ? -14.206 0.355 17.765 1.00 87.62 186 LYS A C 1
ATOM 1465 O O . LYS A 1 186 ? -13.762 1.365 18.296 1.00 87.62 186 LYS A O 1
ATOM 1470 N N . THR A 1 187 ? -14.688 0.364 16.525 1.00 86.12 187 THR A N 1
ATOM 1471 C CA . THR A 1 187 ? -14.670 1.569 15.684 1.00 86.12 187 THR A CA 1
ATOM 1472 C C . THR A 1 187 ? -15.559 2.673 16.258 1.00 86.12 187 THR A C 1
ATOM 1474 O O . THR A 1 187 ? -15.153 3.831 16.294 1.00 86.12 187 THR A O 1
ATOM 1477 N N . CYS A 1 188 ? -16.742 2.345 16.785 1.00 86.12 188 CYS A N 1
ATOM 1478 C CA . CYS A 1 188 ? -17.593 3.329 17.460 1.00 86.12 188 CYS A CA 1
ATOM 1479 C C . CYS A 1 188 ? -16.935 3.913 18.721 1.00 86.12 188 CYS A C 1
ATOM 1481 O O . CYS A 1 188 ? -16.949 5.131 18.910 1.00 86.12 188 CYS A O 1
ATOM 1483 N N . LEU A 1 189 ? -16.337 3.063 19.560 1.00 89.50 189 LEU A N 1
ATOM 1484 C CA . LEU A 1 189 ? -15.596 3.489 20.746 1.00 89.50 189 LEU A CA 1
ATOM 1485 C C . LEU A 1 189 ? -14.408 4.377 20.361 1.00 89.50 189 LEU A C 1
ATOM 1487 O O . LEU A 1 189 ? -14.206 5.431 20.956 1.00 89.50 189 LEU A O 1
ATOM 1491 N N . ALA A 1 190 ? -13.654 3.988 19.337 1.00 89.12 190 ALA A N 1
ATOM 1492 C CA . ALA A 1 190 ? -12.526 4.761 18.850 1.00 89.12 190 ALA A CA 1
ATOM 1493 C C . ALA A 1 190 ? -12.952 6.135 18.330 1.00 89.12 190 ALA A C 1
ATOM 1495 O O . ALA A 1 190 ? -12.369 7.133 18.741 1.00 89.12 190 ALA A O 1
ATOM 1496 N N . ILE A 1 191 ? -14.004 6.219 17.507 1.00 87.94 191 ILE A N 1
ATOM 1497 C CA . ILE A 1 191 ? -14.547 7.501 17.030 1.00 87.94 191 ILE A CA 1
ATOM 1498 C C . ILE A 1 191 ? -14.940 8.391 18.212 1.00 87.94 191 ILE A C 1
ATOM 1500 O O . ILE A 1 191 ? -14.625 9.581 18.210 1.00 87.94 191 ILE A O 1
ATOM 1504 N N . LEU A 1 192 ? -15.598 7.831 19.234 1.00 89.12 192 LEU A N 1
ATOM 1505 C CA . LEU A 1 192 ? -15.967 8.571 20.439 1.00 89.12 192 LEU A CA 1
ATOM 1506 C C . LEU A 1 192 ? -14.730 9.109 21.173 1.00 89.12 192 LEU A C 1
ATOM 1508 O O . LEU A 1 192 ? -14.682 10.296 21.486 1.00 89.12 192 LEU A O 1
ATOM 1512 N N . LEU A 1 193 ? -13.724 8.268 21.419 1.00 91.38 193 LEU A N 1
ATOM 1513 C CA . LEU A 1 193 ? -12.504 8.658 22.132 1.00 91.38 193 LEU A CA 1
ATOM 1514 C C . LEU A 1 193 ? -11.683 9.688 21.347 1.00 91.38 193 LEU A C 1
ATOM 1516 O O . LEU A 1 193 ? -11.260 10.697 21.912 1.00 91.38 193 LEU A O 1
ATOM 1520 N N . VAL A 1 194 ? -11.525 9.490 20.036 1.00 90.94 194 VAL A N 1
ATOM 1521 C CA . VAL A 1 194 ? -10.865 10.454 19.146 1.00 90.94 194 VAL A CA 1
ATOM 1522 C C . VAL A 1 194 ? -11.613 11.782 19.175 1.00 90.94 194 VAL A C 1
ATOM 1524 O O . VAL A 1 194 ? -10.983 12.835 19.279 1.00 90.94 194 VAL A O 1
ATOM 1527 N N . LYS A 1 195 ? -12.950 11.762 19.148 1.00 91.06 195 LYS A N 1
ATOM 1528 C CA . LYS A 1 195 ? -13.767 12.974 19.238 1.00 91.06 195 LYS A CA 1
ATOM 1529 C C . LYS A 1 195 ? -13.572 13.711 20.557 1.00 91.06 195 LYS A C 1
ATOM 1531 O O . LYS A 1 195 ? -13.373 14.921 20.541 1.00 91.06 195 LYS A O 1
ATOM 1536 N N . LEU A 1 196 ? -13.616 12.996 21.681 1.00 91.38 196 LEU A N 1
ATOM 1537 C CA . LEU A 1 196 ? -13.416 13.580 23.010 1.00 91.38 196 LEU A CA 1
ATOM 1538 C C . LEU A 1 196 ? -12.026 14.206 23.151 1.00 91.38 196 LEU A C 1
ATOM 1540 O O . LEU A 1 196 ? -11.880 15.240 23.793 1.00 91.38 196 LEU A O 1
ATOM 1544 N N . ARG A 1 197 ? -11.016 13.601 22.525 1.00 88.50 197 ARG A N 1
ATOM 1545 C CA . ARG A 1 197 ? -9.633 14.067 22.601 1.00 88.50 197 ARG A CA 1
ATOM 1546 C C . ARG A 1 197 ? -9.322 15.230 21.660 1.00 88.50 197 ARG A C 1
ATOM 1548 O O . ARG A 1 197 ? -8.583 16.133 22.034 1.00 88.50 197 ARG A O 1
ATOM 1555 N N . THR A 1 198 ? -9.822 15.181 20.428 1.00 87.81 198 THR A N 1
ATOM 1556 C CA . THR A 1 198 ? -9.447 16.132 19.365 1.00 87.81 198 THR A CA 1
ATOM 1557 C C . THR A 1 198 ? -10.463 17.253 19.166 1.00 87.81 198 THR A C 1
ATOM 1559 O O . THR A 1 198 ? -10.138 18.261 18.548 1.00 87.81 198 THR A O 1
ATOM 1562 N N . GLY A 1 199 ? -11.699 17.088 19.650 1.00 87.06 199 GLY A N 1
ATOM 1563 C CA . GLY A 1 199 ? -12.784 18.047 19.434 1.00 87.06 199 GLY A CA 1
ATOM 1564 C C . GLY A 1 199 ? -13.244 18.160 17.974 1.00 87.06 199 GLY A C 1
ATOM 1565 O O . GLY A 1 199 ? -13.984 19.084 17.641 1.00 87.06 199 GLY A O 1
ATOM 1566 N N . LEU A 1 200 ? -12.818 17.248 17.091 1.00 87.38 200 LEU A N 1
ATOM 1567 C CA . LEU A 1 200 ? -13.140 17.307 15.665 1.00 87.38 200 LEU A CA 1
ATOM 1568 C C . LEU A 1 200 ? -14.632 17.061 15.395 1.00 87.38 200 LEU A C 1
ATOM 1570 O O . LEU A 1 200 ? -15.332 16.343 16.119 1.00 87.38 200 LEU A O 1
ATOM 1574 N N . SER A 1 201 ? -15.127 17.650 14.306 1.00 87.19 201 SER A N 1
ATOM 1575 C CA . SER A 1 201 ? -16.504 17.454 13.861 1.00 87.19 201 SER A CA 1
ATOM 1576 C C . SER A 1 201 ? -16.734 16.016 13.382 1.00 87.19 201 SER A C 1
ATOM 1578 O O . SER A 1 201 ? -15.830 15.341 12.887 1.00 87.19 201 SER A O 1
ATOM 1580 N N . ASN A 1 202 ? -17.986 15.555 13.451 1.00 83.50 202 ASN A N 1
ATOM 1581 C CA . ASN A 1 202 ? -18.355 14.233 12.932 1.00 83.50 202 ASN A CA 1
ATOM 1582 C C . ASN A 1 202 ? -18.059 14.087 11.432 1.00 83.50 202 ASN A C 1
ATOM 1584 O O . ASN A 1 202 ? -17.770 12.983 10.987 1.00 83.50 202 ASN A O 1
ATOM 1588 N N . SER A 1 203 ? -18.127 15.182 10.665 1.00 82.00 203 SER A N 1
ATOM 1589 C CA . SER A 1 203 ? -17.803 15.165 9.237 1.00 82.00 203 SER A CA 1
ATOM 1590 C C . SER A 1 203 ? -16.330 14.848 8.991 1.00 82.00 203 SER A C 1
ATOM 1592 O O . SER A 1 203 ? -16.035 14.035 8.124 1.00 82.00 203 SER A O 1
ATOM 1594 N N . ILE A 1 204 ? -15.418 15.417 9.785 1.00 80.81 204 ILE A N 1
ATOM 1595 C CA . ILE A 1 204 ? -13.982 15.130 9.684 1.00 80.81 204 ILE A CA 1
ATOM 1596 C C . ILE A 1 204 ? -13.702 13.701 10.155 1.00 80.81 204 ILE A C 1
ATOM 1598 O O . ILE A 1 204 ? -13.058 12.934 9.447 1.00 80.81 204 ILE A O 1
ATOM 1602 N N . LEU A 1 205 ? -14.256 13.293 11.298 1.00 80.75 205 LEU A N 1
ATOM 16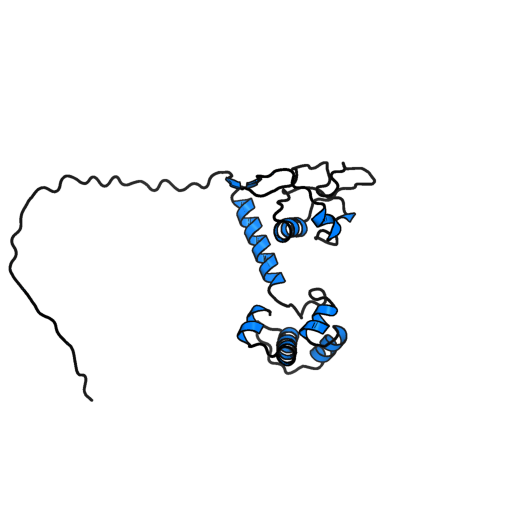03 C CA . LEU A 1 205 ? -14.052 11.939 11.828 1.00 80.75 205 LEU A CA 1
ATOM 1604 C C . LEU A 1 205 ? -14.563 10.844 10.879 1.00 80.75 205 LEU A C 1
ATOM 1606 O O . LEU A 1 205 ? -13.951 9.784 10.790 1.00 80.75 205 LEU A O 1
ATOM 1610 N N . ALA A 1 206 ? -15.636 11.113 10.127 1.00 73.31 206 ALA A N 1
ATOM 1611 C CA . ALA A 1 206 ? -16.162 10.200 9.113 1.00 73.31 206 ALA A CA 1
ATOM 1612 C C . ALA A 1 206 ? -15.225 10.001 7.908 1.00 73.31 206 ALA A C 1
ATOM 1614 O O . ALA A 1 206 ? -15.379 9.018 7.192 1.00 73.31 206 ALA A O 1
ATOM 1615 N N . THR A 1 207 ? -14.272 10.908 7.675 1.00 71.00 207 THR A N 1
ATOM 1616 C CA . THR A 1 207 ? -13.249 10.734 6.628 1.00 71.00 207 THR A CA 1
ATOM 1617 C C . THR A 1 207 ? -12.051 9.913 7.097 1.00 71.00 207 THR A C 1
ATOM 1619 O O . THR A 1 207 ? -11.316 9.401 6.262 1.00 71.00 207 THR A O 1
ATOM 1622 N N . CYS A 1 208 ? -11.864 9.766 8.414 1.00 63.28 208 CYS A N 1
ATOM 1623 C CA . CYS A 1 208 ? -10.734 9.049 9.003 1.00 63.28 208 CYS A CA 1
ATOM 1624 C C . CYS A 1 208 ? -11.064 7.602 9.411 1.00 63.28 208 CYS A C 1
ATOM 1626 O O . CYS A 1 208 ? -10.139 6.844 9.685 1.00 63.28 208 CYS A O 1
ATOM 1628 N N . CYS A 1 209 ? -12.346 7.228 9.522 1.00 58.75 209 CYS A N 1
ATOM 1629 C CA . CYS A 1 209 ? -12.808 5.943 10.075 1.00 58.75 209 CYS A CA 1
ATOM 1630 C C . CYS A 1 209 ? -13.769 5.211 9.126 1.00 58.75 209 CYS A C 1
ATOM 1632 O O . CYS A 1 209 ? -14.739 5.841 8.644 1.00 58.75 209 CYS A O 1
#

Mean predicted aligned error: 16.16 Å

Secondary structure (DSSP, 8-state):
---------------------------------------S-EEE---B----SSBBTTT-PBPBTTB--EEPPHHHHHHHHHHH--B--TT-EE-GGGEETTEE-HHHHHT----BS-EEE-HHHHHHHHHHHHHHHHHHTS--SSSTTSS-HHHHHHHHSS-HHHHHHHHHH---S--BTTB-HHHHHHHHHHHHHH---HHHHHHH-

Solvent-accessible surface area (backbone atoms only — not comparable to full-atom values): 12754 Å² total; per-residue (Å²): 134,90,88,83,83,86,84,90,81,85,86,82,86,82,83,91,83,91,80,92,72,86,78,76,83,77,74,73,75,77,76,68,81,73,74,84,73,76,66,82,56,49,80,41,89,36,30,16,43,73,94,34,85,55,32,19,60,46,82,61,48,57,66,44,94,92,37,50,67,40,68,59,42,71,59,26,35,50,47,39,32,73,79,66,53,32,45,56,56,87,76,27,21,25,41,63,90,41,41,57,85,60,30,56,34,77,74,36,59,75,46,48,54,77,68,34,68,52,38,80,37,36,70,64,58,51,52,54,48,53,52,50,52,50,51,51,48,64,57,72,48,31,64,52,63,82,46,82,82,72,49,54,62,65,51,33,35,71,48,51,70,31,49,58,68,55,45,51,54,54,48,72,70,58,79,83,62,85,68,48,103,88,40,54,62,45,42,52,51,43,53,51,34,29,33,74,71,69,69,58,52,70,74,60,52,57,62,45,78

Nearest PDB structures (foldseek):
  8rxt-assembly1_B  TM=2.480E-01  e=9.344E+00  Legionella pneumophila

pLDDT: mean 80.33, std 18.48, range [31.44, 96.69]

Radius of gyration: 30.64 Å; Cα contacts (8 Å, |Δi|>4): 232; chains: 1; bounding box: 83×58×82 Å

Foldseek 3Di:
DDDDDDDDDDDDDDDDDDDDDDDDPPPPPPPPPPPPDDDQKDKDQFFEFDPDLQAAQQPRDGDDPVQPKDFQAPLQQLCLCVVPSYHYDGNHIHRCVQDDPNHGDPVRSVRRDRDDRMDIDGPCRVVVSVVSNVVVCVLQQEDDLPDLPSDDQVRCCVQQVDGNVRLVVVLVVDDPPDDDPVDDSSRVNSLVRNCVVVVDDPVVSVRHD